Protein AF-A0A960FTK2-F1 (afdb_monomer_lite)

Secondary structure (DSSP, 8-state):
--------PPPPSEEEEEEE-EETTEEEEEEEEE-SSS-EEEEEEEEETTEEE--GGGSSEEE-TTEEEEEEHHHHS--SS-EEEEEEEEES--EEEEEEEE--SSSSPPEEEEEEPBPPP-SS--------STT---EEEEEE-SSS-EEE---EE-SS-EE--TT-PPEEE-TTEEEEEE---

Radius of gyration: 17.15 Å; chains: 1; bounding box: 39×43×49 Å

Sequence (185 aa):
TTPAAATCLAPQPGSWFTGVGAGAGHTSVLELTNPDSGTAIADVLVYGRHGLVDAPRLRGVSVPGGTSVQVDLAADLPRRDELSLDVVAARGRIGATLLDRIDPLGRGGTLQDWLPAQSEPSTSNLLMGLAPGSDARRVLAVANGGPDEVRVSVQVVTDRSVFTPKDVPDLRVPPQSTAKLNLSG

pLDDT: mean 89.57, std 12.79, range [34.34, 98.44]

Foldseek 3Di:
DPADPPPQDFFDQKFKDFFAAQEDQKWKKKKKFAQAQAKWFKAKWKFAQVATDPQVVRGRDIDHHGDIDIDTSNVRPNDPTTIMIIIGTPGHTIFMKMWMWGHPPPPDDIDIHIGGTDDDDDPDDDDDDDDDDLPDWDKDKDFAQAQAKDWAFDWDDDPVDIGGDPPWDIDIHGHRHMDMTTPSD

Structure (mmCIF, N/CA/C/O backbone):
data_AF-A0A960FTK2-F1
#
_entry.id   AF-A0A960FTK2-F1
#
loop_
_atom_site.group_PDB
_atom_site.id
_atom_site.type_symbol
_atom_site.label_atom_id
_atom_site.label_alt_id
_atom_site.label_comp_id
_atom_site.label_asym_id
_atom_site.label_entity_id
_atom_site.label_seq_id
_atom_site.pdbx_PDB_ins_code
_atom_site.Cartn_x
_atom_site.Cartn_y
_atom_site.Cartn_z
_atom_site.occupancy
_atom_site.B_iso_or_equiv
_atom_site.auth_seq_id
_atom_site.auth_comp_id
_atom_site.auth_asym_id
_atom_site.auth_atom_id
_atom_site.pdbx_PDB_model_num
ATOM 1 N N . THR A 1 1 ? -0.751 25.067 -6.052 1.00 40.12 1 THR A N 1
ATOM 2 C CA . THR A 1 1 ? -1.273 23.763 -6.500 1.00 40.12 1 THR A CA 1
ATOM 3 C C . THR A 1 1 ? -2.381 23.373 -5.554 1.00 40.12 1 THR A C 1
ATOM 5 O O . THR A 1 1 ? -2.137 23.236 -4.365 1.00 40.12 1 THR A O 1
ATOM 8 N N . THR A 1 2 ? -3.616 23.336 -6.040 1.00 34.34 2 THR A N 1
ATOM 9 C CA . THR A 1 2 ? -4.771 22.898 -5.250 1.00 34.34 2 THR A CA 1
ATOM 10 C C . THR A 1 2 ? -4.614 21.395 -5.015 1.00 34.34 2 THR A C 1
ATOM 12 O O . THR A 1 2 ? -4.432 20.688 -6.008 1.00 34.34 2 THR A O 1
ATOM 15 N N . PRO A 1 3 ? -4.601 20.892 -3.767 1.00 46.28 3 PRO A N 1
ATOM 16 C CA . PRO A 1 3 ? -4.535 19.455 -3.541 1.00 46.28 3 PRO A CA 1
ATOM 17 C C . PRO A 1 3 ? -5.749 18.816 -4.217 1.00 46.28 3 PRO A C 1
ATOM 19 O O . PRO A 1 3 ? -6.865 19.332 -4.103 1.00 46.28 3 PRO A O 1
ATOM 22 N N . ALA A 1 4 ? -5.529 17.736 -4.967 1.00 49.31 4 ALA A N 1
ATOM 23 C CA . ALA A 1 4 ? -6.626 16.910 -5.435 1.00 49.31 4 ALA A CA 1
ATOM 24 C C . ALA A 1 4 ? -7.364 16.431 -4.182 1.00 49.31 4 ALA A C 1
ATOM 26 O O . ALA A 1 4 ? -6.782 15.757 -3.335 1.00 49.31 4 ALA A O 1
ATOM 27 N N . ALA A 1 5 ? -8.615 16.859 -4.011 1.00 45.91 5 ALA A N 1
ATOM 28 C CA . ALA A 1 5 ? -9.455 16.320 -2.961 1.00 45.91 5 ALA A CA 1
ATOM 29 C C . ALA A 1 5 ? -9.573 14.822 -3.240 1.00 45.91 5 ALA A C 1
ATOM 31 O O . ALA A 1 5 ? -10.132 14.435 -4.268 1.00 45.91 5 ALA A O 1
ATOM 32 N N . ALA A 1 6 ? -8.997 13.994 -2.368 1.00 52.34 6 ALA A N 1
ATOM 33 C CA . ALA A 1 6 ? -9.238 12.566 -2.400 1.00 52.34 6 ALA A CA 1
ATOM 34 C C . ALA A 1 6 ? -10.756 12.385 -2.324 1.00 52.34 6 ALA A C 1
ATOM 36 O O . ALA A 1 6 ? -11.391 12.769 -1.339 1.00 52.34 6 ALA A O 1
ATOM 37 N N . THR A 1 7 ? -11.357 11.894 -3.407 1.00 50.47 7 THR A N 1
ATOM 38 C CA . THR A 1 7 ? -12.765 11.514 -3.424 1.00 50.47 7 THR A CA 1
ATOM 39 C C . THR A 1 7 ? -12.960 10.575 -2.245 1.00 50.47 7 THR A C 1
ATOM 41 O O . THR A 1 7 ? -12.257 9.571 -2.157 1.00 50.47 7 THR A O 1
ATOM 44 N N . CYS A 1 8 ? -13.831 10.939 -1.304 1.00 53.12 8 CYS A N 1
ATOM 45 C CA . CYS A 1 8 ? -14.054 10.153 -0.097 1.00 53.12 8 CYS A CA 1
ATOM 46 C C . CYS A 1 8 ? -14.554 8.763 -0.520 1.00 53.12 8 CYS A C 1
ATOM 48 O O . CYS A 1 8 ? -15.719 8.602 -0.890 1.00 53.12 8 CYS A O 1
ATOM 50 N N . LEU A 1 9 ? -13.650 7.782 -0.572 1.00 57.66 9 LEU A N 1
ATOM 51 C CA . LEU A 1 9 ? -13.989 6.404 -0.891 1.00 57.66 9 LEU A CA 1
ATOM 52 C C . LEU A 1 9 ? -14.767 5.851 0.299 1.00 57.66 9 LEU A C 1
ATOM 54 O O . LEU A 1 9 ? -14.327 5.951 1.445 1.00 57.66 9 LEU A O 1
ATOM 58 N N . ALA A 1 10 ? -15.948 5.292 0.033 1.00 54.59 10 ALA A N 1
ATOM 59 C CA . ALA A 1 10 ? -16.704 4.599 1.064 1.00 54.59 10 ALA A CA 1
ATOM 60 C C . ALA A 1 10 ? -15.840 3.463 1.645 1.00 54.59 10 ALA A C 1
ATOM 62 O O . ALA A 1 10 ? -15.158 2.798 0.859 1.00 54.59 10 ALA A O 1
ATOM 63 N N . PRO A 1 11 ? -15.881 3.213 2.968 1.00 56.12 11 PRO A N 1
ATOM 64 C CA . PRO A 1 11 ? -15.143 2.116 3.589 1.00 56.12 11 PRO A CA 1
ATOM 65 C C . PRO A 1 11 ? -15.359 0.802 2.828 1.00 56.12 11 PRO A C 1
ATOM 67 O O . PRO A 1 11 ? -16.501 0.370 2.660 1.00 56.12 11 PRO A O 1
ATOM 70 N N . GLN A 1 12 ? -14.270 0.209 2.338 1.00 61.38 12 GLN A N 1
ATOM 71 C CA . GLN A 1 12 ? -14.261 -1.068 1.619 1.00 61.38 12 GLN A CA 1
ATOM 72 C C . GLN A 1 12 ? -13.866 -2.211 2.573 1.00 61.38 12 GLN A C 1
ATOM 74 O O . GLN A 1 12 ? -13.240 -1.942 3.601 1.00 61.38 12 GLN A O 1
ATOM 79 N N . PRO A 1 13 ? -14.198 -3.480 2.259 1.00 58.69 13 PRO A N 1
ATOM 80 C CA . PRO A 1 13 ? -13.803 -4.636 3.073 1.00 58.69 13 PRO A CA 1
ATOM 81 C C . PRO A 1 13 ? -12.283 -4.746 3.291 1.00 58.69 13 PRO A C 1
ATOM 83 O O . PRO A 1 13 ? -11.851 -5.225 4.340 1.00 58.69 13 PRO A O 1
ATOM 86 N N . GLY A 1 14 ? -11.489 -4.256 2.332 1.00 76.00 14 GLY A N 1
ATOM 87 C CA . GLY A 1 14 ? -10.040 -4.098 2.430 1.00 76.00 14 GLY A CA 1
ATOM 88 C C . GLY A 1 14 ? -9.554 -2.893 1.621 1.00 76.00 14 GLY A C 1
ATOM 89 O O . GLY A 1 14 ? -10.194 -2.497 0.646 1.00 76.00 14 GLY A O 1
ATOM 90 N N . SER A 1 15 ? -8.446 -2.281 2.036 1.00 93.00 15 SER A N 1
ATOM 91 C CA . SER A 1 15 ? -7.801 -1.167 1.326 1.00 93.00 15 SER A CA 1
ATOM 92 C C . SER A 1 15 ? -6.362 -1.521 0.975 1.00 93.00 15 SER A C 1
ATOM 94 O O . SER A 1 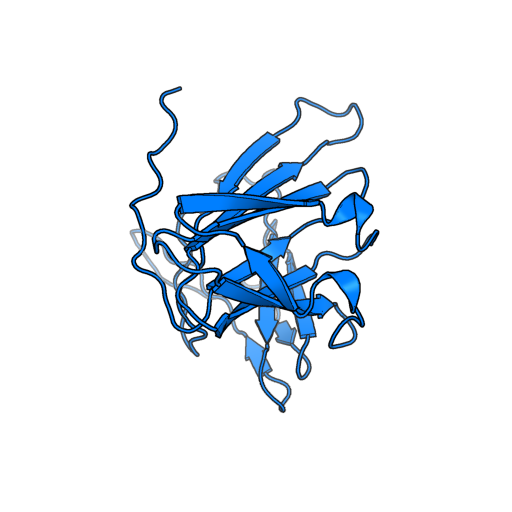15 ? -5.547 -1.768 1.864 1.00 93.00 15 SER A O 1
ATOM 96 N N . TRP A 1 16 ? -6.053 -1.513 -0.322 1.00 96.00 16 TRP A N 1
ATOM 97 C CA . TRP A 1 16 ? -4.747 -1.914 -0.838 1.00 96.00 16 TRP A CA 1
ATOM 98 C C . TRP A 1 16 ? -3.865 -0.716 -1.166 1.00 96.00 16 TRP A C 1
ATOM 100 O O . TRP A 1 16 ? -4.324 0.273 -1.741 1.00 96.00 16 TRP A O 1
ATOM 110 N N . PHE A 1 17 ? -2.581 -0.838 -0.838 1.00 97.44 17 PHE A N 1
ATOM 111 C CA . PHE A 1 17 ? -1.549 0.121 -1.222 1.00 97.44 17 PHE A CA 1
ATOM 112 C C . PHE A 1 17 ? -0.308 -0.627 -1.694 1.00 97.44 17 PHE A C 1
ATOM 114 O O . PHE A 1 17 ? 0.338 -1.319 -0.911 1.00 97.44 17 PHE A O 1
ATOM 121 N N . THR A 1 18 ? 0.057 -0.489 -2.962 1.00 96.88 18 THR A N 1
ATOM 122 C CA . THR A 1 18 ? 1.326 -1.000 -3.496 1.00 96.88 18 THR A CA 1
ATOM 123 C C . THR A 1 18 ? 2.391 0.081 -3.531 1.00 96.88 18 THR A C 1
ATOM 125 O O . THR A 1 18 ? 2.077 1.242 -3.778 1.00 96.88 18 THR A O 1
ATOM 128 N N . GLY A 1 19 ? 3.658 -0.306 -3.406 1.00 95.50 19 GLY A N 1
ATOM 129 C CA . GLY A 1 19 ? 4.755 0.627 -3.630 1.00 95.50 19 GLY A CA 1
ATOM 130 C C . GLY A 1 19 ? 5.057 1.518 -2.428 1.00 95.50 19 GLY A C 1
ATOM 131 O O . GLY A 1 19 ? 5.520 2.630 -2.628 1.00 95.50 19 GLY A O 1
ATOM 132 N N . VAL A 1 20 ? 4.771 1.072 -1.201 1.00 97.31 20 VAL A N 1
ATOM 133 C CA . VAL A 1 20 ? 4.950 1.901 0.003 1.00 97.31 20 VAL A CA 1
ATOM 134 C C . VAL A 1 20 ? 6.374 1.790 0.557 1.00 97.31 20 VAL A C 1
ATOM 136 O O . VAL A 1 20 ? 7.034 0.753 0.417 1.00 97.31 20 VAL A O 1
ATOM 139 N N . GLY A 1 21 ? 6.836 2.852 1.210 1.00 96.19 21 GLY A N 1
ATOM 140 C CA . GLY A 1 21 ? 8.168 2.985 1.781 1.00 96.19 21 GLY A CA 1
ATOM 141 C C . GLY A 1 21 ? 8.187 2.976 3.312 1.00 96.19 21 GLY A C 1
ATOM 142 O O . GLY A 1 21 ? 7.302 3.501 3.983 1.00 96.19 21 GLY A O 1
ATOM 143 N N . ALA A 1 22 ? 9.245 2.405 3.883 1.00 96.75 22 ALA A N 1
ATOM 144 C CA . ALA A 1 22 ? 9.495 2.384 5.326 1.00 96.75 22 ALA A CA 1
ATOM 145 C C . ALA A 1 22 ? 10.971 2.683 5.654 1.00 96.75 22 ALA A C 1
ATOM 147 O O . ALA A 1 22 ? 11.524 2.178 6.633 1.00 96.75 22 ALA A O 1
ATOM 148 N N . GLY A 1 23 ? 11.641 3.469 4.804 1.00 94.00 23 GLY A N 1
ATOM 149 C CA . GLY A 1 23 ? 13.077 3.731 4.887 1.00 94.00 23 GLY A CA 1
ATOM 150 C C . GLY A 1 23 ? 13.445 5.183 4.588 1.00 94.00 23 GLY A C 1
ATOM 151 O O . GLY A 1 23 ? 12.638 5.968 4.115 1.00 94.00 23 GLY A O 1
ATOM 152 N N . ALA A 1 24 ? 14.702 5.558 4.829 1.00 88.69 24 ALA A N 1
ATOM 153 C CA . ALA A 1 24 ? 15.117 6.968 4.835 1.00 88.69 24 ALA A CA 1
ATOM 154 C C . ALA A 1 24 ? 14.875 7.743 3.519 1.00 88.69 24 ALA A C 1
ATOM 156 O O . ALA A 1 24 ? 14.635 8.941 3.565 1.00 88.69 24 ALA A O 1
ATOM 157 N N . GLY A 1 25 ? 14.955 7.082 2.357 1.00 91.00 25 GLY A N 1
ATOM 158 C CA . GLY A 1 25 ? 14.715 7.723 1.052 1.00 91.00 25 GLY A CA 1
ATOM 159 C C . GLY A 1 25 ? 13.277 7.598 0.538 1.00 91.00 25 GLY A C 1
ATOM 160 O O . GLY A 1 25 ? 12.934 8.200 -0.477 1.00 91.00 25 GLY A O 1
ATOM 161 N N . HIS A 1 26 ? 12.448 6.792 1.203 1.00 94.56 26 HIS A N 1
ATOM 162 C CA . HIS A 1 26 ? 11.056 6.549 0.838 1.00 94.56 26 HIS A CA 1
ATOM 163 C C . HIS A 1 26 ? 10.283 6.150 2.091 1.00 94.56 26 HIS A C 1
ATOM 165 O O . HIS A 1 26 ? 10.454 5.043 2.606 1.00 94.56 26 HIS A O 1
ATOM 171 N N . THR A 1 27 ? 9.474 7.074 2.595 1.00 96.56 27 THR A N 1
ATOM 172 C CA . THR A 1 27 ? 8.668 6.886 3.804 1.00 96.56 27 THR A CA 1
ATOM 173 C C . THR A 1 27 ? 7.197 6.991 3.460 1.00 96.56 27 THR A C 1
ATOM 175 O O . THR A 1 27 ? 6.811 7.824 2.641 1.0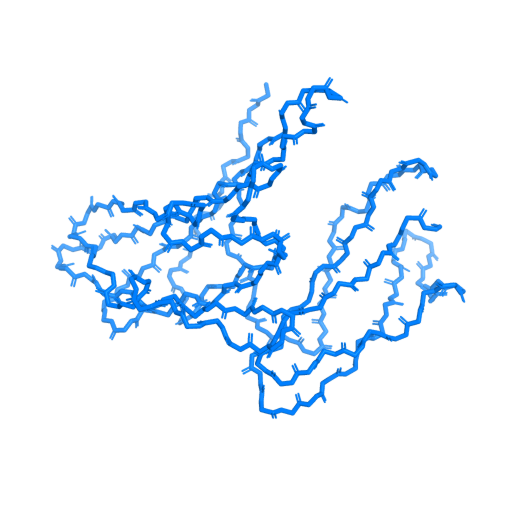0 96.56 27 THR A O 1
ATOM 178 N N . SER A 1 28 ? 6.379 6.184 4.122 1.00 98.06 28 SER A N 1
ATOM 179 C CA . SER A 1 28 ? 4.932 6.289 4.034 1.00 98.06 28 SER A CA 1
ATOM 180 C C . SER A 1 28 ? 4.315 6.308 5.427 1.00 98.06 28 SER A C 1
ATOM 182 O O . SER A 1 28 ? 4.735 5.575 6.327 1.00 98.06 28 SER A O 1
ATOM 184 N N . VAL A 1 29 ? 3.295 7.148 5.588 1.00 98.38 29 VAL A N 1
ATOM 185 C CA . VAL A 1 29 ? 2.459 7.217 6.788 1.00 98.38 29 VAL A CA 1
ATOM 186 C C . VAL A 1 29 ? 1.046 6.820 6.391 1.00 98.38 29 VAL A C 1
ATOM 188 O O . VAL A 1 29 ? 0.431 7.474 5.549 1.00 98.38 29 VAL A O 1
ATOM 191 N N . LEU A 1 30 ? 0.542 5.741 6.981 1.00 98.44 30 LEU A N 1
ATOM 192 C CA . LEU A 1 30 ? -0.828 5.280 6.781 1.00 98.44 30 LEU A CA 1
ATOM 193 C C . LEU A 1 30 ? -1.744 6.001 7.768 1.00 98.44 30 LEU A C 1
ATOM 195 O O . LEU A 1 30 ? -1.538 5.927 8.977 1.00 98.44 30 LEU A O 1
ATOM 199 N N . GLU A 1 31 ? -2.759 6.686 7.260 1.00 98.31 31 GLU A N 1
ATOM 200 C CA . GLU A 1 31 ? -3.800 7.317 8.060 1.00 98.31 31 GLU A CA 1
ATOM 201 C C . GLU A 1 31 ? -5.065 6.458 8.027 1.00 98.31 31 GLU A C 1
ATOM 203 O O . GLU A 1 31 ? -5.606 6.148 6.965 1.00 98.31 31 GLU A O 1
ATOM 208 N N . LEU A 1 32 ? -5.517 6.052 9.212 1.00 97.69 32 LEU A N 1
ATOM 209 C CA . LEU A 1 32 ? -6.711 5.244 9.420 1.00 97.69 32 LEU A CA 1
ATOM 210 C C . LEU A 1 32 ? -7.792 6.107 10.058 1.00 97.69 32 LEU A C 1
ATOM 212 O O . LEU A 1 32 ? -7.617 6.576 11.181 1.00 97.69 32 LEU A O 1
ATOM 216 N N . THR A 1 33 ? -8.914 6.284 9.372 1.00 97.50 33 THR A N 1
ATOM 217 C CA . THR A 1 33 ? -10.022 7.134 9.815 1.00 97.50 33 THR A CA 1
ATOM 218 C C . THR A 1 33 ? -11.236 6.298 10.174 1.00 97.50 33 THR A C 1
ATOM 220 O O . THR A 1 33 ? -11.720 5.505 9.366 1.00 97.50 33 THR A O 1
ATOM 223 N N . ASN A 1 34 ? -11.782 6.521 11.365 1.00 96.69 34 ASN A N 1
ATOM 224 C CA . ASN A 1 34 ? -13.031 5.917 11.801 1.00 96.69 34 ASN A CA 1
ATOM 225 C C . ASN A 1 34 ? -14.155 6.968 11.796 1.00 96.69 34 ASN A C 1
ATOM 227 O O . ASN A 1 34 ? -14.185 7.831 12.678 1.00 96.69 34 ASN A O 1
ATOM 231 N N . PRO A 1 35 ? -15.089 6.912 10.828 1.00 95.12 35 PRO A N 1
ATOM 232 C CA . PRO A 1 35 ? -16.198 7.861 10.757 1.00 95.12 35 PRO A CA 1
ATOM 233 C C . PRO A 1 35 ? -17.320 7.553 11.761 1.00 95.12 35 PRO A C 1
ATOM 235 O O . PRO A 1 35 ? -18.219 8.374 11.938 1.00 95.12 35 PRO A O 1
ATOM 238 N N . ASP A 1 36 ? -17.307 6.374 12.385 1.00 95.06 36 ASP A N 1
ATOM 239 C CA . ASP A 1 36 ? -18.339 5.936 13.320 1.00 95.06 36 ASP A CA 1
ATOM 240 C C . ASP A 1 36 ? -18.064 6.442 14.741 1.00 95.06 36 ASP A C 1
ATOM 242 O O . ASP A 1 36 ? -16.973 6.901 15.059 1.00 95.06 36 ASP A O 1
ATOM 246 N N . SER A 1 37 ? -19.062 6.371 15.627 1.00 96.81 37 SER A N 1
ATOM 247 C CA . SER A 1 37 ? -18.937 6.842 17.017 1.00 96.81 37 SER A CA 1
ATOM 248 C C . SER A 1 37 ? -18.261 5.838 17.958 1.00 96.81 37 SER A C 1
ATOM 250 O O . SER A 1 37 ? -17.709 6.228 18.986 1.00 96.81 37 SER A O 1
ATOM 252 N N . GLY A 1 38 ? -18.308 4.544 17.632 1.00 97.00 38 GLY A N 1
ATOM 253 C CA . GLY A 1 38 ? -17.648 3.486 18.396 1.00 97.00 38 GLY A CA 1
ATOM 254 C C . GLY A 1 38 ? -16.227 3.224 17.903 1.00 97.00 38 GLY A C 1
ATOM 255 O O . GLY A 1 38 ? -15.912 3.501 16.753 1.00 97.00 38 GLY A O 1
ATOM 256 N N . THR A 1 39 ? -15.373 2.647 18.750 1.00 98.06 39 THR A N 1
ATOM 257 C CA . THR A 1 39 ? -14.015 2.237 18.360 1.00 98.06 39 THR A CA 1
ATOM 258 C C . THR A 1 39 ? -14.037 1.164 17.269 1.00 98.06 39 THR A C 1
ATOM 260 O O . THR A 1 39 ? -14.711 0.138 17.411 1.00 98.06 39 THR A O 1
ATOM 263 N N . ALA A 1 40 ? -13.247 1.385 16.222 1.00 97.44 40 ALA A N 1
ATOM 264 C CA . ALA A 1 40 ? -12.964 0.427 15.164 1.00 97.44 40 ALA A CA 1
ATOM 265 C C . ALA A 1 40 ? -11.557 -0.165 15.344 1.00 97.44 40 ALA A C 1
ATOM 267 O O . ALA A 1 40 ? -10.700 0.438 15.992 1.00 97.44 40 ALA A O 1
ATOM 268 N N . ILE A 1 41 ? -11.338 -1.360 14.798 1.00 97.69 41 ILE A N 1
ATOM 269 C CA . ILE A 1 41 ? -10.067 -2.087 14.870 1.00 97.69 41 ILE A CA 1
ATOM 270 C C . ILE A 1 41 ? -9.622 -2.419 13.449 1.00 97.69 41 ILE A C 1
ATOM 272 O O . ILE A 1 41 ? -10.395 -3.014 12.694 1.00 97.69 41 ILE A O 1
ATOM 276 N N . ALA A 1 42 ? -8.386 -2.064 13.110 1.00 97.00 42 ALA A N 1
ATOM 277 C CA . ALA A 1 42 ? -7.765 -2.366 11.827 1.00 97.00 42 ALA A CA 1
ATOM 278 C C . ALA A 1 42 ? -6.597 -3.345 11.985 1.00 97.00 42 ALA A C 1
ATOM 280 O O . ALA A 1 42 ? -5.783 -3.218 12.899 1.00 97.00 42 ALA A O 1
ATOM 281 N N . ASP A 1 43 ? -6.486 -4.279 11.052 1.00 97.31 43 ASP A N 1
ATOM 282 C CA . ASP A 1 43 ? -5.293 -5.085 10.838 1.00 97.31 43 ASP A CA 1
ATOM 283 C C . ASP A 1 43 ? -4.620 -4.644 9.543 1.00 97.31 43 ASP A C 1
ATOM 285 O O . ASP A 1 43 ? -5.264 -4.582 8.499 1.00 97.31 43 ASP A O 1
ATOM 289 N N . VAL A 1 44 ? -3.317 -4.378 9.591 1.00 97.75 44 VAL A N 1
ATOM 290 C CA . VAL A 1 44 ? -2.517 -4.080 8.400 1.00 97.75 44 VAL A CA 1
ATOM 291 C C . VAL A 1 44 ? -1.616 -5.275 8.112 1.00 97.75 44 VAL A C 1
ATOM 293 O O . VAL A 1 44 ? -0.679 -5.578 8.856 1.00 97.75 44 VAL A O 1
ATOM 296 N N . LEU A 1 45 ? -1.910 -5.983 7.026 1.00 97.38 45 LEU A N 1
ATOM 297 C CA . LEU A 1 45 ? -1.014 -6.983 6.457 1.00 97.38 45 LEU A CA 1
ATOM 298 C C . LEU A 1 45 ? 0.061 -6.268 5.649 1.00 97.38 45 LEU A C 1
ATOM 300 O O . LEU A 1 45 ? -0.245 -5.382 4.854 1.00 97.38 45 LEU A O 1
ATOM 304 N N . VAL A 1 46 ? 1.314 -6.679 5.828 1.00 98.19 46 VAL A N 1
ATOM 305 C CA . VAL A 1 46 ? 2.444 -6.114 5.092 1.00 98.19 46 VAL A CA 1
ATOM 306 C C . VAL A 1 46 ? 3.076 -7.196 4.234 1.00 98.19 46 VAL A C 1
ATOM 308 O O . VAL A 1 46 ? 3.512 -8.232 4.732 1.00 98.19 46 VAL A O 1
ATOM 311 N N . TYR A 1 47 ? 3.152 -6.932 2.939 1.00 98.31 47 TYR A N 1
ATOM 312 C CA . TYR A 1 47 ? 3.748 -7.801 1.938 1.00 98.31 47 TYR A CA 1
ATOM 313 C C . TYR A 1 47 ? 5.125 -7.266 1.564 1.00 98.31 47 TYR A C 1
ATOM 315 O O . TYR A 1 47 ? 5.255 -6.144 1.075 1.00 98.31 47 TYR A O 1
ATOM 323 N N . GLY A 1 48 ? 6.155 -8.075 1.794 1.00 97.94 48 GLY A N 1
ATOM 324 C CA . GLY A 1 48 ? 7.516 -7.813 1.346 1.00 97.94 48 GLY A CA 1
ATOM 325 C C . GLY A 1 48 ? 7.883 -8.691 0.154 1.00 97.94 48 GLY A C 1
ATOM 326 O O . GLY A 1 48 ? 7.114 -9.541 -0.298 1.00 97.94 48 GLY A O 1
ATOM 327 N N . ARG A 1 49 ? 9.111 -8.527 -0.343 1.00 96.56 49 ARG A N 1
ATOM 328 C CA . ARG A 1 49 ? 9.616 -9.312 -1.485 1.00 96.56 49 ARG A CA 1
ATOM 329 C C . ARG A 1 49 ? 9.649 -10.823 -1.227 1.00 96.56 49 ARG A C 1
ATOM 331 O O . ARG A 1 49 ? 9.597 -11.618 -2.159 1.00 96.56 49 ARG A O 1
ATOM 338 N N . HIS A 1 50 ? 9.794 -11.209 0.036 1.00 95.31 50 HIS A N 1
ATOM 339 C CA . HIS A 1 50 ? 9.997 -12.595 0.460 1.00 95.31 50 HIS A CA 1
ATOM 340 C C . HIS A 1 50 ? 8.771 -13.201 1.150 1.00 95.31 50 HIS A C 1
ATOM 342 O O . HIS A 1 50 ? 8.903 -14.214 1.830 1.00 95.31 50 HIS A O 1
ATOM 348 N N . GLY A 1 51 ? 7.601 -12.585 0.980 1.00 96.75 51 GLY A N 1
ATOM 349 C CA . GLY A 1 51 ? 6.362 -13.018 1.612 1.00 96.75 51 GLY A CA 1
ATOM 350 C C . GLY A 1 51 ? 5.824 -11.987 2.602 1.00 96.75 51 GLY A C 1
ATOM 351 O O . GLY A 1 51 ? 6.248 -10.824 2.610 1.00 96.75 51 GLY A O 1
ATOM 352 N N . LEU A 1 52 ? 4.912 -12.437 3.463 1.00 96.62 52 LEU A N 1
ATOM 353 C CA . LEU A 1 52 ? 4.386 -11.623 4.551 1.00 96.62 52 LEU A CA 1
ATOM 354 C C . LEU A 1 52 ? 5.507 -11.184 5.488 1.00 96.62 52 LEU A C 1
ATOM 356 O O . LEU A 1 52 ? 6.391 -11.952 5.871 1.00 96.62 52 LEU A O 1
ATOM 360 N N . VAL A 1 53 ? 5.431 -9.925 5.881 1.00 97.38 53 VAL A N 1
ATOM 361 C CA . VAL A 1 53 ? 6.285 -9.342 6.896 1.00 97.38 53 VAL A CA 1
ATOM 362 C C . VAL A 1 53 ? 5.594 -9.475 8.243 1.00 97.38 53 VAL A C 1
ATOM 364 O O . VAL A 1 53 ? 4.445 -9.065 8.406 1.00 97.38 53 VAL A O 1
ATOM 367 N N . ASP A 1 54 ? 6.315 -10.020 9.220 1.00 95.62 54 ASP A N 1
ATOM 368 C CA . ASP A 1 54 ? 5.861 -10.010 10.604 1.00 95.62 54 ASP A CA 1
ATOM 369 C C . ASP A 1 54 ? 5.884 -8.573 11.148 1.00 95.62 54 ASP A C 1
ATOM 371 O O . ASP A 1 54 ? 6.940 -7.945 11.258 1.00 95.62 54 ASP A O 1
ATOM 375 N N . ALA A 1 55 ? 4.693 -8.040 11.416 1.00 96.00 55 ALA A N 1
ATOM 376 C CA . ALA A 1 55 ? 4.459 -6.657 11.815 1.00 96.00 55 ALA A CA 1
ATOM 377 C C . ALA A 1 55 ? 3.396 -6.600 12.930 1.00 96.00 55 ALA A C 1
ATOM 379 O O . ALA A 1 55 ? 2.300 -6.074 12.726 1.00 96.00 55 ALA A O 1
ATOM 380 N N . PRO A 1 56 ? 3.681 -7.148 14.126 1.00 95.31 56 PRO A N 1
ATOM 381 C CA . PRO A 1 56 ? 2.684 -7.305 15.185 1.00 95.31 56 PRO A CA 1
ATOM 382 C C . PRO A 1 56 ? 2.127 -5.968 15.687 1.00 95.31 56 PRO A C 1
ATOM 384 O O . PRO A 1 56 ? 0.975 -5.900 16.097 1.00 95.31 56 PRO A O 1
ATOM 387 N N . ARG A 1 57 ? 2.913 -4.884 15.603 1.00 94.88 57 ARG A N 1
ATOM 388 C CA . ARG A 1 57 ? 2.474 -3.528 15.977 1.00 94.88 57 ARG A CA 1
ATOM 389 C C . ARG A 1 57 ? 1.416 -2.945 15.038 1.00 94.88 57 ARG A C 1
ATOM 391 O O . ARG A 1 57 ? 0.770 -1.973 15.408 1.00 94.88 57 ARG A O 1
ATOM 398 N N . LEU A 1 58 ? 1.247 -3.529 13.853 1.00 97.06 58 LEU A N 1
ATOM 399 C CA . LEU A 1 58 ? 0.271 -3.095 12.856 1.00 97.06 58 LEU A CA 1
ATOM 400 C C . LEU A 1 58 ? -0.996 -3.968 12.853 1.00 97.06 58 LEU A C 1
ATOM 402 O O . LEU A 1 58 ? -1.860 -3.816 11.991 1.00 97.06 58 LEU A O 1
ATOM 406 N N . ARG A 1 59 ? -1.112 -4.890 13.814 1.00 96.38 59 ARG A N 1
ATOM 407 C CA . ARG A 1 59 ? -2.305 -5.706 14.053 1.00 96.38 59 ARG A CA 1
ATOM 408 C C . ARG A 1 59 ? -3.117 -5.122 15.199 1.00 96.38 59 ARG A C 1
ATOM 410 O O . ARG A 1 59 ? -2.555 -4.675 16.195 1.00 96.38 59 ARG A O 1
ATOM 417 N N . GLY A 1 60 ? -4.437 -5.156 15.073 1.00 96.88 60 GLY A N 1
ATOM 418 C CA . GLY A 1 60 ? -5.355 -4.696 16.107 1.00 96.88 60 GLY A CA 1
ATOM 419 C C . GLY A 1 60 ? -5.263 -3.196 16.398 1.00 96.88 60 GLY A C 1
ATOM 420 O O . GLY A 1 60 ? -5.500 -2.783 17.534 1.00 96.88 60 GLY A O 1
ATOM 421 N N . VAL A 1 61 ? -4.907 -2.377 15.405 1.00 97.94 61 VAL A N 1
ATOM 422 C CA . VAL A 1 61 ? -4.780 -0.924 15.556 1.00 97.94 61 VAL A CA 1
ATOM 423 C C . VAL A 1 61 ? -6.146 -0.341 15.904 1.00 97.94 61 VAL A C 1
ATOM 425 O O . VAL A 1 61 ? -7.095 -0.416 15.124 1.00 97.94 61 VAL A O 1
ATOM 428 N N . SER A 1 62 ? -6.247 0.221 17.106 1.00 98.19 62 SER A N 1
ATOM 429 C CA . SER A 1 62 ? -7.479 0.808 17.623 1.00 98.19 62 SER A CA 1
ATOM 430 C C . SER A 1 62 ? -7.643 2.238 17.129 1.00 98.19 62 SER A C 1
ATOM 432 O O . SER A 1 62 ? -6.767 3.075 17.346 1.00 98.19 62 SER A O 1
ATOM 434 N N . VAL A 1 63 ? -8.785 2.523 16.508 1.00 98.38 63 VAL A N 1
ATOM 435 C CA . VAL A 1 63 ? -9.135 3.856 16.013 1.00 98.38 63 VAL A CA 1
ATOM 436 C C . VAL A 1 63 ? -10.404 4.322 16.731 1.00 98.38 63 VAL A C 1
ATOM 438 O O . VAL A 1 63 ? -11.497 3.802 16.461 1.00 98.38 63 VAL A O 1
ATOM 441 N N . PRO A 1 64 ? -10.296 5.265 17.686 1.00 98.44 64 PRO A N 1
ATOM 442 C CA . PRO A 1 64 ? -11.453 5.834 18.367 1.00 98.44 64 PRO A CA 1
ATOM 443 C C . PRO A 1 64 ? -12.474 6.433 17.396 1.00 98.44 64 PRO A C 1
ATOM 445 O O . PRO A 1 64 ? -12.139 6.830 16.279 1.00 98.44 64 PRO A O 1
ATOM 448 N N . GLY A 1 65 ? -13.729 6.506 17.831 1.00 97.94 65 GLY A N 1
ATOM 449 C CA . GLY A 1 65 ? -14.803 7.028 16.993 1.00 97.94 65 GLY A CA 1
ATOM 450 C C . GLY A 1 65 ? -14.612 8.501 16.632 1.00 97.94 65 GLY A C 1
ATOM 451 O O . GLY A 1 65 ? -14.235 9.301 17.488 1.00 97.94 65 GLY A O 1
ATOM 452 N N . GLY A 1 66 ? -14.868 8.858 15.374 1.00 97.06 66 GLY A N 1
ATOM 453 C CA . GLY A 1 66 ? -14.731 10.221 14.856 1.00 97.06 66 GLY A CA 1
ATOM 454 C C . GLY A 1 66 ? -13.289 10.731 14.787 1.00 97.06 66 GLY A C 1
ATOM 455 O O . GLY A 1 66 ? -13.081 11.944 14.771 1.00 97.06 66 GLY A O 1
ATOM 456 N N . THR A 1 67 ? -12.295 9.836 14.785 1.00 98.06 67 THR A N 1
ATOM 457 C CA . THR A 1 67 ? -10.868 10.197 14.782 1.00 98.06 67 THR A CA 1
ATOM 458 C C . THR A 1 67 ? -10.094 9.554 13.635 1.00 98.06 67 THR A C 1
ATOM 460 O O . THR A 1 67 ? -10.557 8.591 13.017 1.00 98.06 67 THR A O 1
ATOM 463 N N . SER A 1 68 ? -8.891 10.083 13.396 1.00 97.88 68 SER A N 1
ATOM 464 C CA . SER A 1 68 ? -7.854 9.441 12.590 1.00 97.88 68 SER A CA 1
ATOM 465 C C . SER A 1 68 ? -6.648 9.072 13.454 1.00 97.88 68 SER A C 1
ATOM 467 O O . SER A 1 68 ? -6.262 9.831 14.346 1.00 97.88 68 SER A O 1
ATOM 469 N N . VAL A 1 69 ? -6.031 7.929 13.164 1.00 98.25 69 VAL A N 1
ATOM 470 C CA . VAL A 1 69 ? -4.756 7.486 13.742 1.00 98.25 69 VAL A CA 1
ATOM 471 C C . VAL A 1 69 ? -3.739 7.338 12.618 1.00 98.25 69 VAL A C 1
ATOM 473 O O . VAL A 1 69 ? -4.058 6.802 11.560 1.00 98.25 69 VAL A O 1
ATOM 476 N N . GLN A 1 70 ? -2.515 7.803 12.857 1.00 98.38 70 GLN A N 1
ATOM 477 C CA . GLN A 1 70 ? -1.409 7.669 11.915 1.00 98.38 70 GLN A CA 1
ATOM 478 C C . GLN A 1 70 ? -0.468 6.544 12.339 1.00 98.38 70 GLN A C 1
ATOM 480 O O . GLN A 1 70 ? -0.116 6.421 13.512 1.00 98.38 70 GLN A O 1
ATOM 485 N N . VAL A 1 71 ? -0.057 5.750 11.357 1.00 98.12 71 VAL A N 1
ATOM 486 C CA . VAL A 1 71 ? 0.921 4.672 11.473 1.00 98.12 71 VAL A CA 1
ATOM 487 C C . VAL A 1 71 ? 2.124 5.055 10.620 1.00 98.12 71 VAL A C 1
ATOM 489 O O . VAL A 1 71 ? 2.039 5.092 9.391 1.00 98.12 71 VAL A O 1
ATOM 492 N N . ASP A 1 72 ? 3.245 5.356 11.270 1.00 97.75 72 ASP A N 1
ATOM 493 C CA . ASP A 1 72 ? 4.502 5.666 10.589 1.00 97.75 72 ASP A CA 1
ATOM 494 C C . ASP A 1 72 ? 5.261 4.363 10.325 1.00 97.75 72 ASP A C 1
ATOM 496 O O . ASP A 1 72 ? 5.841 3.764 11.235 1.00 97.75 72 ASP A O 1
ATOM 500 N N . LEU A 1 73 ? 5.274 3.918 9.064 1.00 97.75 73 LEU A N 1
ATOM 501 C CA . LEU A 1 73 ? 5.909 2.653 8.701 1.00 97.75 73 LEU A CA 1
ATOM 502 C C . LEU A 1 73 ? 7.418 2.667 8.953 1.00 97.75 73 LEU A C 1
ATOM 504 O O . LEU A 1 73 ? 7.979 1.630 9.295 1.00 97.75 73 LEU A O 1
ATOM 508 N N . ALA A 1 74 ? 8.089 3.814 8.819 1.00 96.00 74 ALA A N 1
ATOM 509 C CA . ALA A 1 74 ? 9.525 3.900 9.064 1.00 96.00 74 ALA A CA 1
ATOM 510 C C . ALA A 1 74 ? 9.860 3.794 10.561 1.00 96.00 74 ALA A C 1
ATOM 512 O O . ALA A 1 74 ? 10.932 3.299 10.913 1.00 96.00 74 ALA A O 1
ATOM 513 N N . ALA A 1 75 ? 8.947 4.221 11.439 1.00 96.00 75 ALA A N 1
ATOM 514 C CA . ALA A 1 75 ? 9.091 4.079 12.886 1.00 96.00 75 ALA A CA 1
ATOM 515 C C . ALA A 1 75 ? 8.671 2.687 13.388 1.00 96.00 75 ALA A C 1
ATOM 517 O O . ALA A 1 75 ? 9.340 2.101 14.242 1.00 96.00 75 ALA A O 1
ATOM 518 N N . ASP A 1 76 ? 7.570 2.148 12.864 1.00 95.94 76 ASP A N 1
ATOM 519 C CA . ASP A 1 76 ? 6.962 0.918 13.373 1.00 95.94 76 ASP A CA 1
ATOM 520 C C . ASP A 1 76 ? 7.495 -0.353 12.697 1.00 95.94 76 ASP A C 1
ATOM 522 O O . ASP A 1 76 ? 7.496 -1.419 13.319 1.00 95.94 76 ASP A O 1
ATOM 526 N N . LEU A 1 77 ? 7.969 -0.247 11.451 1.00 95.31 77 LEU A N 1
ATOM 527 C CA . LEU A 1 77 ? 8.459 -1.360 10.637 1.00 95.31 77 LEU A CA 1
ATOM 528 C C . LEU A 1 77 ? 9.587 -0.920 9.674 1.00 95.31 77 LEU A C 1
ATOM 530 O O . LEU A 1 77 ? 9.442 -1.037 8.454 1.00 95.31 77 LEU A O 1
ATOM 534 N N . PRO A 1 78 ? 10.733 -0.433 10.185 1.00 95.12 78 PRO A N 1
ATOM 535 C CA . PRO A 1 78 ? 11.805 0.099 9.349 1.00 95.12 78 PRO A CA 1
ATOM 536 C C . PRO A 1 78 ? 12.323 -0.943 8.354 1.00 95.12 78 PRO A C 1
ATOM 538 O O . PRO A 1 78 ? 12.850 -1.994 8.737 1.00 95.12 78 PRO A O 1
ATOM 541 N N . ARG A 1 79 ? 12.214 -0.633 7.060 1.00 94.00 79 ARG A N 1
ATOM 542 C CA . ARG A 1 79 ? 12.593 -1.521 5.955 1.00 94.00 79 ARG A CA 1
ATOM 543 C C . ARG A 1 79 ? 13.182 -0.760 4.776 1.00 94.00 79 ARG A C 1
ATOM 545 O O . ARG A 1 79 ? 12.937 0.424 4.571 1.00 94.00 79 ARG A O 1
ATOM 552 N N . ARG A 1 80 ? 14.032 -1.451 4.014 1.00 88.69 80 ARG A N 1
ATOM 553 C CA . ARG A 1 80 ? 14.696 -0.892 2.819 1.00 88.69 80 ARG A CA 1
ATOM 554 C C . ARG A 1 80 ? 14.047 -1.359 1.524 1.00 88.69 80 ARG A C 1
ATOM 556 O O . ARG A 1 80 ? 14.219 -0.722 0.488 1.00 88.69 80 ARG A O 1
ATOM 563 N N . ASP A 1 81 ? 13.378 -2.502 1.576 1.00 89.69 81 ASP A N 1
ATOM 564 C CA . ASP A 1 81 ? 12.497 -2.983 0.533 1.00 89.69 81 ASP A CA 1
ATOM 565 C C . ASP A 1 81 ? 11.214 -2.149 0.497 1.00 89.69 81 ASP A C 1
ATOM 567 O O . ASP A 1 81 ? 10.798 -1.557 1.487 1.00 89.69 81 ASP A O 1
ATOM 571 N N . GLU A 1 82 ? 10.616 -2.084 -0.684 1.00 90.19 82 GLU A N 1
ATOM 572 C CA . GLU A 1 82 ? 9.286 -1.499 -0.847 1.00 90.19 82 GLU A CA 1
ATOM 573 C C . GLU A 1 82 ? 8.265 -2.578 -0.554 1.00 90.19 82 GLU A C 1
ATOM 575 O O . GLU A 1 82 ? 8.513 -3.767 -0.794 1.00 90.19 82 GLU A O 1
ATOM 580 N N . LEU A 1 83 ? 7.142 -2.137 -0.024 1.00 97.81 83 LEU A N 1
ATOM 581 C CA . LEU A 1 83 ? 6.154 -2.997 0.581 1.00 97.81 83 LEU A CA 1
ATOM 582 C C . LEU A 1 83 ? 4.820 -2.823 -0.137 1.00 97.81 83 LEU A C 1
ATOM 584 O O . LEU A 1 83 ? 4.615 -1.938 -0.976 1.00 97.81 83 LEU A O 1
ATOM 588 N N . SER A 1 84 ? 3.880 -3.689 0.191 1.00 98.19 84 SER A N 1
ATOM 589 C CA . SER A 1 84 ? 2.471 -3.447 -0.088 1.00 98.19 84 SER A CA 1
ATOM 590 C C . SER A 1 84 ? 1.652 -3.720 1.158 1.00 98.19 84 SER A C 1
ATOM 592 O O . SER A 1 84 ? 2.048 -4.539 1.986 1.00 98.19 84 SER A O 1
ATOM 594 N N . LEU A 1 85 ? 0.545 -3.009 1.304 1.00 98.12 85 LEU A N 1
ATOM 595 C CA . LEU A 1 85 ? -0.339 -3.091 2.455 1.00 98.12 85 LEU A CA 1
ATOM 596 C C . LEU A 1 85 ? -1.699 -3.616 2.013 1.00 98.12 85 LEU A C 1
ATOM 598 O O . LEU A 1 85 ? -2.201 -3.201 0.968 1.00 98.12 85 LEU A O 1
ATOM 602 N N . ASP A 1 86 ? -2.288 -4.462 2.847 1.00 97.31 86 ASP A N 1
ATOM 603 C CA . ASP A 1 86 ? -3.725 -4.733 2.856 1.00 97.31 86 ASP A CA 1
ATOM 604 C C . ASP A 1 86 ? -4.261 -4.358 4.236 1.00 97.31 86 ASP A C 1
ATOM 606 O O . ASP A 1 86 ? -3.859 -4.929 5.255 1.00 97.31 86 ASP A O 1
ATOM 610 N N . VAL A 1 87 ? -5.102 -3.330 4.270 1.00 97.19 87 VAL A N 1
ATOM 611 C CA . VAL A 1 87 ? -5.735 -2.830 5.487 1.00 97.19 87 VAL A CA 1
ATOM 612 C C . VAL A 1 87 ? -7.125 -3.432 5.584 1.00 97.19 87 VAL A C 1
ATOM 614 O O . VAL A 1 87 ? -7.999 -3.112 4.780 1.00 97.19 87 VAL A O 1
ATOM 617 N N . VAL A 1 88 ? -7.344 -4.246 6.610 1.00 94.38 88 VAL A N 1
ATOM 618 C CA . VAL A 1 88 ? -8.603 -4.947 6.861 1.00 94.38 88 VAL A CA 1
ATOM 619 C C . VAL A 1 88 ? -9.246 -4.392 8.125 1.00 94.38 88 VAL A C 1
ATOM 621 O O . VAL A 1 88 ? -8.625 -4.340 9.189 1.00 94.38 88 VAL A O 1
ATOM 624 N N . ALA A 1 89 ? -10.516 -3.998 8.041 1.00 94.69 89 ALA A N 1
ATOM 625 C CA . ALA A 1 89 ? -11.288 -3.633 9.223 1.00 94.69 89 ALA A CA 1
ATOM 626 C C . ALA A 1 89 ? -11.717 -4.907 9.971 1.00 94.69 89 ALA A C 1
ATOM 628 O O . ALA A 1 89 ? -12.710 -5.543 9.626 1.00 94.69 89 ALA A O 1
ATOM 629 N N . ALA A 1 90 ? -10.981 -5.278 11.019 1.00 93.56 90 ALA A N 1
ATOM 630 C CA . ALA A 1 90 ? -11.328 -6.408 11.882 1.00 93.56 90 ALA A CA 1
ATOM 631 C C . ALA A 1 90 ? -12.625 -6.154 12.675 1.00 93.56 90 ALA A C 1
ATOM 633 O O . ALA A 1 90 ? -13.358 -7.085 13.012 1.00 93.56 90 ALA A O 1
ATOM 634 N N . ARG A 1 91 ? -12.924 -4.882 12.979 1.00 94.56 91 ARG A N 1
ATOM 635 C CA . ARG A 1 91 ? -14.186 -4.448 13.593 1.00 94.56 91 ARG A CA 1
ATOM 636 C C . ARG A 1 91 ? -14.520 -3.012 13.201 1.00 94.56 91 ARG A C 1
ATOM 638 O O . ARG A 1 91 ? -13.662 -2.140 13.284 1.00 94.56 91 ARG A O 1
ATOM 645 N N . GLY A 1 92 ? -15.797 -2.746 12.933 1.00 93.31 92 GLY A N 1
ATOM 646 C CA . GLY A 1 92 ? -16.275 -1.407 12.578 1.00 93.31 92 GLY A CA 1
ATOM 647 C C . GLY A 1 92 ? -15.951 -1.062 11.126 1.00 93.31 92 GLY A C 1
ATOM 648 O O . GLY A 1 92 ? -15.762 -1.959 10.308 1.00 93.31 92 GLY A O 1
ATOM 649 N N . ARG A 1 93 ? -15.908 0.232 10.802 1.00 93.06 93 ARG A N 1
ATOM 650 C CA . ARG A 1 93 ? -15.522 0.728 9.477 1.00 93.06 93 ARG A CA 1
ATOM 651 C C . ARG A 1 93 ? -14.274 1.584 9.590 1.00 93.06 93 ARG A C 1
ATOM 653 O O . ARG A 1 93 ? -14.151 2.377 10.518 1.00 93.06 93 ARG A O 1
ATOM 660 N N . ILE A 1 94 ? -13.378 1.433 8.623 1.00 94.62 94 ILE A N 1
ATOM 661 C CA . ILE A 1 94 ? -12.130 2.185 8.538 1.00 94.62 94 ILE A CA 1
ATOM 662 C C . ILE A 1 94 ? -11.980 2.696 7.107 1.00 94.62 94 ILE A C 1
ATOM 664 O O . ILE A 1 94 ? -12.108 1.932 6.153 1.00 94.62 94 ILE A O 1
ATOM 668 N N . GLY A 1 95 ? -11.738 3.996 6.967 1.00 94.88 95 GLY A N 1
ATOM 669 C CA . GLY A 1 95 ? -11.143 4.575 5.768 1.00 94.88 95 GLY A CA 1
ATOM 670 C C . GLY A 1 95 ? -9.623 4.572 5.900 1.00 94.88 95 GLY A C 1
ATOM 671 O O . GLY A 1 95 ? -9.107 4.720 7.008 1.00 94.88 95 GLY A O 1
ATOM 672 N N . ALA A 1 96 ? -8.914 4.407 4.787 1.00 96.50 96 ALA A N 1
ATOM 673 C CA . ALA A 1 96 ? -7.458 4.418 4.756 1.00 96.50 96 ALA A CA 1
ATOM 674 C C . ALA A 1 96 ? -6.946 5.334 3.641 1.00 96.50 96 ALA A C 1
ATOM 676 O O . ALA A 1 96 ? -7.413 5.265 2.500 1.00 96.50 96 ALA A O 1
ATOM 677 N N . THR A 1 97 ? -5.959 6.160 3.965 1.00 97.25 97 THR A N 1
ATOM 678 C CA . THR A 1 97 ? -5.192 6.982 3.020 1.00 97.25 97 THR A CA 1
ATOM 679 C C . THR A 1 97 ? -3.712 6.894 3.368 1.00 97.25 97 THR A C 1
ATOM 681 O O . THR A 1 97 ? -3.344 6.596 4.503 1.00 97.25 97 THR A O 1
ATOM 684 N N . LEU A 1 98 ? -2.841 7.124 2.391 1.00 98.00 98 LEU A N 1
ATOM 685 C CA . LEU A 1 98 ? -1.399 7.023 2.580 1.00 98.00 98 LEU A CA 1
ATOM 686 C C . LEU A 1 98 ? -0.736 8.341 2.199 1.00 98.00 98 LEU A C 1
ATOM 688 O O . LEU A 1 98 ? -0.885 8.803 1.073 1.00 98.00 98 LEU A O 1
ATOM 692 N N . LEU A 1 99 ? 0.030 8.926 3.112 1.00 97.88 99 LEU A N 1
ATOM 693 C CA . LEU A 1 99 ? 0.966 9.987 2.768 1.00 97.88 99 LEU A CA 1
ATOM 694 C C . LEU A 1 99 ? 2.292 9.348 2.373 1.00 97.88 99 LEU A C 1
ATOM 696 O O . LEU A 1 99 ? 3.002 8.830 3.234 1.00 97.88 99 LEU A O 1
ATOM 700 N N . ASP A 1 100 ? 2.623 9.398 1.087 1.00 96.75 100 ASP A N 1
ATOM 701 C CA . ASP A 1 100 ? 3.866 8.856 0.549 1.00 96.75 100 ASP A CA 1
ATOM 702 C C . ASP A 1 100 ? 4.885 9.968 0.309 1.00 96.75 100 ASP A C 1
ATOM 704 O O . ASP A 1 100 ? 4.540 11.054 -0.166 1.00 96.75 100 ASP A O 1
ATOM 708 N N . ARG A 1 101 ? 6.147 9.723 0.667 1.00 95.31 101 ARG A N 1
ATOM 709 C CA . ARG A 1 101 ? 7.231 10.701 0.545 1.00 95.31 101 ARG A CA 1
ATOM 710 C C . ARG A 1 101 ? 8.490 10.063 -0.002 1.00 95.31 101 ARG A C 1
ATOM 712 O O . ARG A 1 101 ? 9.041 9.144 0.602 1.00 95.31 101 ARG A O 1
ATOM 719 N N . ILE A 1 102 ? 9.013 10.638 -1.078 1.00 91.56 102 ILE A N 1
ATOM 720 C CA . ILE A 1 102 ? 10.295 10.256 -1.666 1.00 91.56 102 ILE A CA 1
ATOM 721 C C . ILE A 1 102 ? 11.283 11.397 -1.442 1.00 91.56 102 ILE A C 1
ATOM 723 O O . ILE A 1 102 ? 11.120 12.495 -1.979 1.00 91.56 102 ILE A O 1
ATOM 727 N N . ASP A 1 103 ? 12.323 11.118 -0.659 1.00 89.06 103 ASP A N 1
ATOM 728 C CA . ASP A 1 103 ? 13.452 12.017 -0.459 1.00 89.06 103 ASP A CA 1
ATOM 729 C C . ASP A 1 103 ? 14.646 11.496 -1.276 1.00 89.06 103 ASP A C 1
ATOM 731 O O . ASP A 1 103 ? 15.201 10.436 -0.964 1.00 89.06 103 ASP A O 1
ATOM 735 N N . PRO A 1 104 ? 15.081 12.211 -2.329 1.00 77.12 104 PRO A N 1
ATOM 736 C CA . PRO A 1 104 ? 16.226 11.805 -3.139 1.00 77.12 104 PRO A CA 1
ATOM 737 C C . PRO A 1 104 ? 17.581 11.947 -2.412 1.00 77.12 104 PRO A C 1
ATOM 739 O O . PRO A 1 104 ? 18.631 11.800 -3.048 1.00 77.12 104 PRO A O 1
ATOM 742 N N . LEU A 1 105 ? 17.576 12.215 -1.100 1.00 80.19 105 LEU A N 1
ATOM 743 C CA . LEU A 1 105 ? 18.732 12.324 -0.211 1.00 80.19 105 LEU A CA 1
ATOM 744 C C . LEU A 1 105 ? 19.730 13.368 -0.720 1.00 80.19 105 LEU A C 1
ATOM 746 O O . LEU A 1 105 ? 20.904 13.082 -0.957 1.00 80.19 105 LEU A O 1
ATOM 750 N N . GLY A 1 106 ? 19.228 14.584 -0.949 1.00 68.44 106 GLY A N 1
ATOM 751 C CA . GLY A 1 106 ? 20.023 15.725 -1.415 1.00 68.44 106 GLY A CA 1
ATOM 752 C C . GLY A 1 106 ? 20.177 15.840 -2.936 1.00 68.44 106 GLY A C 1
ATOM 753 O O . GLY A 1 106 ? 20.849 16.754 -3.405 1.00 68.44 106 GLY A O 1
ATOM 754 N N . ARG A 1 107 ? 19.543 14.958 -3.726 1.00 68.38 107 ARG A N 1
ATOM 755 C CA . ARG A 1 107 ? 19.543 15.010 -5.205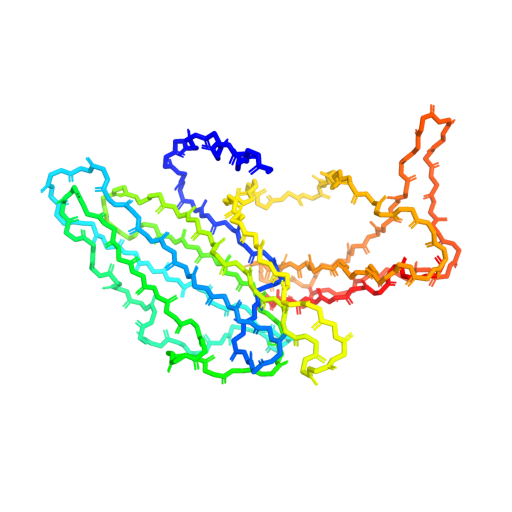 1.00 68.38 107 ARG A CA 1
ATOM 756 C C . ARG A 1 107 ? 18.290 15.656 -5.817 1.00 68.38 107 ARG A C 1
ATOM 758 O O . ARG A 1 107 ? 17.921 15.334 -6.942 1.00 68.38 107 ARG A O 1
ATOM 765 N N . GLY A 1 108 ? 17.628 16.554 -5.091 1.00 74.81 108 GLY A N 1
ATOM 766 C CA . GLY A 1 108 ? 16.424 17.247 -5.555 1.00 74.81 108 GLY A CA 1
ATOM 767 C C . GLY A 1 108 ? 15.477 17.608 -4.415 1.00 74.81 108 GLY A C 1
ATOM 768 O O . GLY A 1 108 ? 15.828 17.461 -3.246 1.00 74.81 108 GLY A O 1
ATOM 769 N N . GLY A 1 109 ? 14.281 18.084 -4.764 1.00 78.12 109 GLY A N 1
ATOM 770 C CA . GLY A 1 109 ? 13.215 18.332 -3.794 1.00 78.12 109 GLY A CA 1
ATOM 771 C C . GLY A 1 109 ? 12.542 17.037 -3.341 1.00 78.12 109 GLY A C 1
ATOM 772 O O . GLY A 1 109 ? 12.433 16.085 -4.115 1.00 78.12 109 GLY A O 1
ATOM 773 N N . THR A 1 110 ? 12.071 17.015 -2.096 1.00 85.38 110 THR A N 1
ATOM 774 C CA . THR A 1 110 ? 11.212 15.944 -1.584 1.00 85.38 110 THR A CA 1
ATOM 775 C C . THR A 1 110 ? 9.883 15.957 -2.333 1.00 85.38 110 THR A C 1
ATOM 777 O O . THR A 1 110 ? 9.217 16.992 -2.414 1.00 85.38 110 THR A O 1
ATOM 780 N N . LEU A 1 111 ? 9.490 14.804 -2.867 1.00 88.75 111 LEU A N 1
ATOM 781 C CA . LEU A 1 111 ? 8.162 14.596 -3.432 1.00 88.75 111 LEU A CA 1
ATOM 782 C C . LEU A 1 111 ? 7.258 14.045 -2.337 1.00 88.75 111 LEU A C 1
ATOM 784 O O . LEU A 1 111 ? 7.675 13.162 -1.589 1.00 88.75 111 LEU A O 1
ATOM 788 N N . GLN A 1 112 ? 6.039 14.566 -2.241 1.00 94.00 112 GLN A N 1
ATOM 789 C CA . GLN A 1 112 ? 5.024 14.043 -1.336 1.00 94.00 112 GLN A CA 1
ATOM 790 C C . GLN A 1 112 ? 3.669 14.020 -2.029 1.00 94.00 112 GLN A C 1
ATOM 792 O O . GLN A 1 112 ? 3.336 14.972 -2.738 1.00 94.00 112 GLN A O 1
ATOM 797 N N . ASP A 1 113 ? 2.904 12.961 -1.797 1.00 93.31 113 ASP A N 1
ATOM 798 C CA . ASP A 1 113 ? 1.546 12.836 -2.312 1.00 93.31 113 ASP A CA 1
ATOM 799 C C . ASP A 1 113 ? 0.647 12.076 -1.335 1.00 93.31 113 ASP A C 1
ATOM 801 O O . ASP A 1 113 ? 1.110 11.232 -0.565 1.00 93.31 113 ASP A O 1
ATOM 805 N N . TRP A 1 114 ? -0.645 12.391 -1.371 1.00 95.69 114 TRP A N 1
ATOM 806 C CA . TRP A 1 114 ? -1.671 11.648 -0.651 1.00 95.69 114 TRP A CA 1
ATOM 807 C C . TRP A 1 114 ? -2.325 10.658 -1.605 1.00 95.69 114 TRP A C 1
ATOM 809 O O . TRP A 1 114 ? -3.044 11.040 -2.528 1.00 95.69 114 TRP A O 1
ATOM 819 N N . LEU A 1 115 ? -2.096 9.376 -1.355 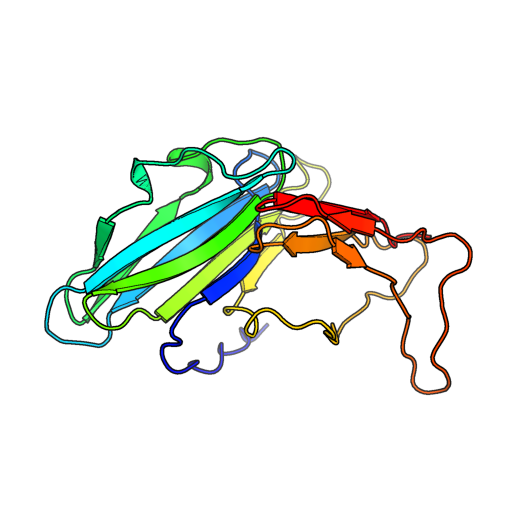1.00 94.44 115 LEU A N 1
ATOM 820 C CA . LEU A 1 115 ? -2.613 8.289 -2.165 1.00 94.44 115 LEU A CA 1
ATOM 821 C C . LEU A 1 115 ? -3.893 7.729 -1.526 1.00 94.44 115 LEU A C 1
ATOM 823 O O . LEU A 1 115 ? -3.883 7.357 -0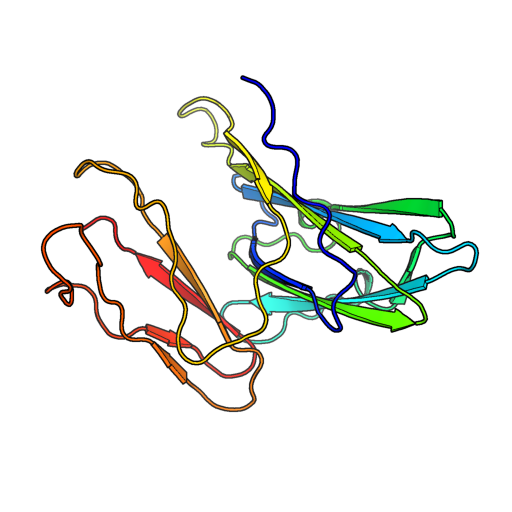.345 1.00 94.44 115 LEU A O 1
ATOM 827 N N . PRO A 1 116 ? -5.007 7.650 -2.274 1.00 93.69 116 PRO A N 1
ATOM 828 C CA . PRO A 1 116 ? -6.166 6.886 -1.840 1.00 93.69 116 PRO A CA 1
ATOM 829 C C . PRO A 1 116 ? -5.876 5.382 -1.922 1.00 93.69 116 PRO A C 1
ATOM 831 O O . PRO A 1 116 ? -4.955 4.948 -2.618 1.00 93.69 116 PRO A O 1
ATOM 834 N N . ALA A 1 117 ? -6.700 4.581 -1.246 1.00 93.19 117 ALA A N 1
ATOM 835 C CA . ALA A 1 117 ? -6.686 3.134 -1.418 1.00 93.19 117 ALA A CA 1
ATOM 836 C C . ALA A 1 117 ? -6.927 2.742 -2.886 1.00 93.19 117 ALA A C 1
ATOM 838 O O . ALA A 1 117 ? -7.736 3.355 -3.591 1.00 93.19 117 ALA A O 1
ATOM 839 N N . GLN A 1 118 ? -6.231 1.702 -3.336 1.00 91.69 118 GLN A N 1
ATOM 840 C CA . GLN A 1 118 ? -6.433 1.106 -4.652 1.00 91.69 118 GLN A CA 1
ATOM 841 C C . GLN A 1 118 ? -7.700 0.242 -4.672 1.00 91.69 118 GLN A C 1
ATOM 843 O O . GLN A 1 118 ? -8.224 -0.158 -3.630 1.00 91.69 118 GLN A O 1
ATOM 848 N N . SER A 1 119 ? -8.190 -0.050 -5.879 1.00 86.50 119 SER A N 1
ATOM 849 C CA . SER A 1 119 ? -9.270 -1.015 -6.088 1.00 86.50 119 SER A CA 1
ATOM 850 C C . SER A 1 119 ? -8.895 -2.404 -5.571 1.00 86.50 119 SER A C 1
ATOM 852 O O . SER A 1 119 ? -7.714 -2.735 -5.453 1.00 86.50 119 SER A O 1
ATOM 854 N N . GLU A 1 120 ? -9.908 -3.233 -5.319 1.00 88.25 120 GLU A N 1
ATOM 855 C CA . GLU A 1 120 ? -9.703 -4.626 -4.922 1.00 88.25 120 GLU A CA 1
ATOM 856 C C . GLU A 1 120 ? -8.812 -5.389 -5.922 1.00 88.25 120 GLU A C 1
ATOM 858 O O . GLU A 1 120 ? -8.818 -5.075 -7.122 1.00 88.25 120 GLU A O 1
ATOM 863 N N . PRO A 1 121 ? -8.054 -6.400 -5.453 1.00 91.50 121 PRO A N 1
ATOM 864 C CA . PRO A 1 121 ? -7.198 -7.203 -6.310 1.00 91.50 121 PRO A CA 1
ATOM 865 C C . PRO A 1 121 ? -7.964 -7.776 -7.504 1.00 91.50 121 PRO A C 1
ATOM 867 O O . PRO A 1 121 ? -8.990 -8.436 -7.359 1.00 91.50 121 PRO A O 1
ATOM 870 N N . SER A 1 122 ? -7.425 -7.548 -8.698 1.00 93.38 122 SER A N 1
ATOM 871 C CA . SER A 1 122 ? -8.008 -7.992 -9.961 1.00 93.38 122 SER A CA 1
ATOM 872 C C . SER A 1 122 ? -6.945 -8.644 -10.837 1.00 93.38 122 SER A C 1
ATOM 874 O O . SER A 1 122 ? -5.766 -8.288 -10.782 1.00 93.38 122 SER A O 1
ATOM 876 N N . THR A 1 123 ? -7.366 -9.568 -11.700 1.00 93.12 123 THR A N 1
ATOM 877 C CA . THR A 1 123 ? -6.505 -10.166 -12.733 1.00 93.12 123 THR A CA 1
ATOM 878 C C . THR A 1 123 ? -6.229 -9.210 -13.896 1.00 93.12 123 THR A C 1
ATOM 880 O O . THR A 1 123 ? -5.377 -9.492 -14.734 1.00 93.12 123 THR A O 1
ATOM 883 N N . SER A 1 124 ? -6.942 -8.082 -13.969 1.00 93.75 124 SER A N 1
ATOM 884 C CA . SER A 1 124 ? -6.720 -7.017 -14.946 1.00 93.75 124 SER A CA 1
ATOM 885 C C . SER A 1 124 ? -6.836 -5.657 -14.265 1.00 93.75 124 SER A C 1
ATOM 887 O O . SER A 1 124 ? -7.858 -5.351 -13.650 1.00 93.75 124 SER A O 1
ATOM 889 N N . ASN A 1 125 ? -5.781 -4.850 -14.372 1.00 93.06 125 ASN A N 1
ATOM 890 C CA . ASN A 1 125 ? -5.699 -3.523 -13.771 1.00 93.06 125 ASN A CA 1
ATOM 891 C C . ASN A 1 125 ? -5.228 -2.523 -14.826 1.00 93.06 125 ASN A C 1
ATOM 893 O O . ASN A 1 125 ? -4.293 -2.804 -15.577 1.00 93.06 125 ASN A O 1
ATOM 897 N N . LEU A 1 126 ? -5.854 -1.349 -14.854 1.00 91.75 126 LEU A N 1
ATOM 898 C CA . LEU A 1 126 ? -5.441 -0.233 -15.697 1.00 91.75 126 LEU A CA 1
ATOM 899 C C . LEU A 1 126 ? -4.853 0.861 -14.809 1.00 91.75 126 LEU A C 1
ATOM 901 O O . LEU A 1 126 ? -5.563 1.450 -13.997 1.00 91.75 126 LEU A O 1
ATOM 905 N N . LEU A 1 127 ? -3.565 1.147 -14.988 1.00 89.12 127 LEU A N 1
ATOM 906 C CA . LEU A 1 127 ? -2.890 2.236 -14.294 1.00 89.12 127 LEU A CA 1
ATOM 907 C C . LEU A 1 127 ? -2.754 3.431 -15.239 1.00 89.12 127 LEU A C 1
ATOM 909 O O . LEU A 1 127 ? -2.144 3.330 -16.304 1.00 89.12 127 LEU A O 1
ATOM 913 N N . MET A 1 128 ? -3.343 4.561 -14.857 1.00 85.56 128 MET A N 1
ATOM 914 C CA . MET A 1 128 ? -3.237 5.805 -15.619 1.00 85.56 128 MET A CA 1
ATOM 915 C C . MET A 1 128 ? -2.007 6.607 -15.188 1.00 85.56 128 MET A C 1
ATOM 917 O O . MET A 1 128 ? -1.560 6.504 -14.050 1.00 85.56 128 MET A O 1
ATOM 921 N N . GLY A 1 129 ? -1.500 7.458 -16.082 1.00 78.31 129 GLY A N 1
ATOM 922 C CA . GLY A 1 129 ? -0.454 8.425 -15.734 1.00 78.31 129 GLY A CA 1
ATOM 923 C C . GLY A 1 129 ? 0.972 7.900 -15.889 1.00 78.31 129 GLY A C 1
ATOM 924 O O . GLY A 1 129 ? 1.796 8.046 -14.990 1.00 78.31 129 GLY A O 1
ATOM 925 N N . LEU A 1 130 ? 1.297 7.327 -17.050 1.00 81.25 130 LEU A N 1
ATOM 926 C CA . LEU A 1 130 ? 2.685 7.022 -17.384 1.00 81.25 130 LEU A CA 1
ATOM 927 C C . LEU A 1 130 ? 3.430 8.331 -17.693 1.00 81.25 130 LEU A C 1
ATOM 929 O O . LEU A 1 130 ? 3.140 8.984 -18.696 1.00 81.25 130 LEU A O 1
ATOM 933 N N . ALA A 1 131 ? 4.378 8.725 -16.836 1.00 78.44 131 ALA A N 1
ATOM 934 C CA . ALA A 1 131 ? 5.191 9.921 -17.065 1.00 78.44 131 ALA A CA 1
ATOM 935 C C . ALA A 1 131 ? 5.862 9.849 -18.453 1.00 78.44 131 ALA A C 1
ATOM 937 O O . ALA A 1 131 ? 6.376 8.782 -18.788 1.00 78.44 131 ALA A O 1
ATOM 938 N N . PRO A 1 132 ? 5.873 10.915 -19.272 1.00 73.88 132 PRO A N 1
ATOM 939 C CA . PRO A 1 132 ? 6.564 10.922 -20.564 1.00 73.88 132 PRO A CA 1
ATOM 940 C C . PRO A 1 132 ? 8.087 11.090 -20.393 1.00 73.88 132 PRO A C 1
ATOM 942 O O . PRO A 1 132 ? 8.551 11.450 -19.318 1.00 73.88 132 PRO A O 1
ATOM 945 N N . GLY A 1 133 ? 8.862 10.854 -21.459 1.00 73.38 133 GLY A N 1
ATOM 946 C CA . GLY A 1 133 ? 10.315 11.115 -21.497 1.00 73.38 133 GLY A CA 1
ATOM 947 C C . GLY A 1 133 ? 11.194 9.900 -21.175 1.00 73.38 133 GLY A C 1
ATOM 948 O O . GLY A 1 133 ? 10.845 9.058 -20.356 1.00 73.38 133 GLY A O 1
ATOM 949 N N . SER A 1 134 ? 12.337 9.762 -21.843 1.00 73.00 134 SER A N 1
ATOM 950 C CA . SER A 1 134 ? 13.237 8.602 -21.686 1.00 73.00 134 SER A CA 1
ATOM 951 C C . SER A 1 134 ? 14.026 8.594 -20.371 1.00 73.00 134 SER A C 1
ATOM 953 O O . SER A 1 134 ? 14.648 7.599 -20.025 1.00 73.00 134 SER A O 1
ATOM 955 N N . ASP A 1 135 ? 14.035 9.708 -19.651 1.00 74.75 135 ASP A N 1
ATOM 956 C CA . ASP A 1 135 ? 14.727 9.919 -18.379 1.00 74.75 135 ASP A CA 1
ATOM 957 C C . ASP A 1 135 ? 13.821 9.709 -17.154 1.00 74.75 135 ASP A C 1
ATOM 959 O O . ASP A 1 135 ? 14.302 9.660 -16.019 1.00 74.75 135 ASP A O 1
ATOM 963 N N . ALA A 1 136 ? 12.511 9.551 -17.364 1.00 78.19 136 ALA A N 1
ATOM 964 C CA . ALA A 1 136 ? 11.568 9.327 -16.282 1.00 78.19 136 ALA A CA 1
ATOM 965 C C . ALA A 1 136 ? 11.755 7.935 -15.662 1.00 78.19 136 ALA A C 1
ATOM 967 O O . ALA A 1 136 ? 11.648 6.902 -16.328 1.00 78.19 136 ALA A O 1
ATOM 968 N N . ARG A 1 137 ? 11.963 7.903 -14.343 1.00 81.75 137 ARG A N 1
ATOM 969 C CA . ARG A 1 137 ? 11.964 6.659 -13.572 1.00 81.75 137 ARG A CA 1
ATOM 970 C C . ARG A 1 137 ? 10.536 6.142 -13.436 1.00 81.75 137 ARG A C 1
ATOM 972 O O . ARG A 1 137 ? 9.687 6.814 -12.857 1.00 81.75 137 ARG A O 1
ATOM 979 N N . ARG A 1 138 ? 10.297 4.919 -13.902 1.00 87.19 138 ARG A N 1
ATOM 980 C CA . ARG A 1 138 ? 9.005 4.233 -13.800 1.00 87.19 138 ARG A CA 1
ATOM 981 C C . ARG A 1 138 ? 9.199 2.879 -13.146 1.00 87.19 138 ARG A C 1
ATOM 983 O O . ARG A 1 138 ? 9.959 2.046 -13.636 1.00 87.19 138 ARG A O 1
ATOM 990 N N . VAL A 1 139 ? 8.518 2.664 -12.030 1.00 89.81 139 VAL A N 1
ATOM 991 C CA . VAL A 1 139 ? 8.525 1.389 -11.315 1.00 89.81 139 VAL A CA 1
ATOM 992 C C . VAL A 1 139 ? 7.079 0.996 -11.080 1.00 89.81 139 VAL A C 1
ATOM 994 O O . VAL A 1 139 ? 6.322 1.761 -10.495 1.00 89.81 139 VAL A O 1
ATOM 997 N N . LEU A 1 140 ? 6.706 -0.184 -11.562 1.00 93.00 140 LEU A N 1
ATOM 998 C CA . LEU A 1 140 ? 5.433 -0.810 -11.244 1.00 93.00 140 LEU A CA 1
ATOM 999 C C . LEU A 1 140 ? 5.641 -1.724 -10.039 1.00 93.00 140 LEU A C 1
ATOM 1001 O O . LEU A 1 140 ? 6.453 -2.645 -10.117 1.00 93.00 140 LEU A O 1
ATOM 1005 N N . ALA A 1 141 ? 4.904 -1.479 -8.961 1.00 95.25 141 ALA A N 1
ATOM 1006 C CA . ALA A 1 141 ? 4.813 -2.366 -7.808 1.00 95.25 141 ALA A CA 1
ATOM 1007 C C . ALA A 1 141 ? 3.540 -3.210 -7.918 1.00 95.25 141 ALA A C 1
ATOM 1009 O O . ALA A 1 141 ? 2.477 -2.681 -8.241 1.00 95.25 141 ALA A O 1
ATOM 1010 N N . VAL A 1 142 ? 3.640 -4.512 -7.659 1.00 96.81 142 VAL A N 1
ATOM 1011 C CA . VAL A 1 142 ? 2.503 -5.437 -7.707 1.00 96.81 142 VAL A CA 1
ATOM 1012 C C . VAL A 1 142 ? 2.504 -6.313 -6.467 1.00 96.81 142 VAL A C 1
ATOM 1014 O O . VAL A 1 142 ? 3.491 -6.991 -6.186 1.00 96.81 142 VAL A O 1
ATOM 1017 N N . ALA A 1 143 ? 1.376 -6.329 -5.763 1.00 97.50 143 ALA A N 1
ATOM 1018 C CA . ALA A 1 143 ? 1.132 -7.244 -4.659 1.00 97.50 143 ALA A CA 1
ATOM 1019 C C . ALA A 1 143 ? 0.388 -8.495 -5.134 1.00 97.50 143 ALA A C 1
ATOM 1021 O O . ALA A 1 143 ? -0.476 -8.434 -6.008 1.00 97.50 143 ALA A O 1
ATOM 1022 N N . ASN A 1 144 ? 0.692 -9.621 -4.501 1.00 97.06 144 ASN A N 1
ATOM 1023 C CA . ASN A 1 144 ? -0.076 -10.850 -4.587 1.00 97.06 144 ASN A CA 1
ATOM 1024 C C . ASN A 1 144 ? -0.469 -11.267 -3.171 1.00 97.06 144 ASN A C 1
ATOM 1026 O O . ASN A 1 144 ? 0.368 -11.760 -2.421 1.00 97.06 144 ASN A O 1
ATOM 1030 N N . GLY A 1 145 ? -1.737 -11.068 -2.808 1.00 94.94 145 GLY A N 1
ATOM 1031 C CA . GLY A 1 145 ? -2.280 -11.519 -1.524 1.00 94.94 145 GLY A CA 1
ATOM 1032 C C . GLY A 1 145 ? -2.646 -13.007 -1.485 1.00 94.94 145 GLY A C 1
ATOM 1033 O O . GLY A 1 145 ? -2.967 -13.522 -0.415 1.00 94.94 145 GLY A O 1
ATOM 1034 N N . GLY A 1 146 ? -2.620 -13.688 -2.635 1.00 95.38 146 GLY A N 1
ATOM 1035 C CA . GLY A 1 146 ? -3.072 -15.065 -2.799 1.00 95.38 146 GLY A CA 1
ATOM 1036 C C . GLY A 1 146 ? -2.037 -16.127 -2.401 1.00 95.38 146 GLY A C 1
ATOM 1037 O O . GLY A 1 146 ? -0.876 -15.809 -2.125 1.00 95.38 146 GLY A O 1
ATOM 1038 N N . PRO A 1 147 ? -2.461 -17.405 -2.373 1.00 96.19 147 PRO A N 1
ATOM 1039 C CA . PRO A 1 147 ? -1.633 -18.532 -1.942 1.00 96.19 147 PRO A CA 1
ATOM 1040 C C . PRO A 1 147 ? -0.707 -19.089 -3.035 1.00 96.19 147 PRO A C 1
ATOM 1042 O O . PRO A 1 147 ? 0.194 -19.861 -2.717 1.00 96.19 147 PRO A O 1
ATOM 1045 N N . ASP A 1 148 ? -0.899 -18.692 -4.294 1.00 97.44 148 ASP A N 1
ATOM 1046 C CA . ASP A 1 148 ? -0.171 -19.218 -5.453 1.00 97.44 148 ASP A CA 1
ATOM 1047 C C . ASP A 1 148 ? 0.696 -18.138 -6.110 1.00 97.44 148 ASP A C 1
ATOM 1049 O O . ASP A 1 148 ? 0.377 -16.952 -6.044 1.00 97.44 148 ASP A O 1
ATOM 1053 N N . GLU A 1 149 ? 1.798 -18.533 -6.759 1.00 97.75 149 GLU A N 1
ATOM 1054 C CA . GLU A 1 149 ? 2.584 -17.606 -7.582 1.00 97.75 149 GLU A CA 1
ATOM 1055 C C . GLU A 1 149 ? 1.747 -17.135 -8.775 1.00 97.75 149 GLU A C 1
ATOM 1057 O O . GLU A 1 149 ? 1.152 -17.942 -9.492 1.00 97.75 149 GLU A O 1
ATOM 1062 N N . VAL A 1 150 ? 1.760 -15.826 -9.028 1.00 97.12 150 VAL A N 1
ATOM 1063 C CA . VAL A 1 150 ? 1.108 -15.232 -10.196 1.00 97.12 150 VAL A CA 1
ATOM 1064 C C . VAL A 1 150 ? 2.130 -14.655 -11.164 1.00 97.12 150 VAL A C 1
ATOM 1066 O O . VAL A 1 150 ? 3.234 -14.246 -10.792 1.00 97.12 150 VAL A O 1
ATOM 1069 N N . ARG A 1 151 ? 1.740 -14.605 -12.437 1.00 96.94 151 ARG A N 1
ATOM 1070 C CA . ARG A 1 151 ? 2.519 -14.017 -13.523 1.00 96.94 151 ARG A CA 1
ATOM 1071 C C . ARG A 1 151 ? 1.771 -12.820 -14.086 1.00 96.94 151 ARG A C 1
ATOM 1073 O O . ARG A 1 151 ? 0.605 -12.938 -14.445 1.00 96.94 151 ARG A O 1
ATOM 1080 N N . VAL A 1 152 ? 2.459 -11.691 -14.181 1.00 96.12 152 VAL A N 1
ATOM 1081 C CA . VAL A 1 152 ? 1.895 -10.419 -14.624 1.00 96.12 152 VAL A CA 1
ATOM 1082 C C . VAL A 1 152 ? 2.582 -9.997 -15.912 1.00 96.12 152 VAL A C 1
ATOM 1084 O O . VAL A 1 152 ? 3.783 -9.730 -15.924 1.00 96.12 152 VAL A O 1
ATOM 1087 N N . SER A 1 153 ? 1.808 -9.922 -16.989 1.00 94.44 153 SER A N 1
ATOM 1088 C CA . SER A 1 153 ? 2.226 -9.318 -18.253 1.00 94.44 153 SER A CA 1
ATOM 1089 C C . SER A 1 153 ? 1.830 -7.843 -18.280 1.00 94.44 153 SER A C 1
ATOM 1091 O O . SER A 1 153 ? 0.711 -7.503 -17.892 1.00 94.44 153 SER A O 1
ATOM 1093 N N . VAL A 1 154 ? 2.703 -6.972 -18.787 1.00 93.19 154 VAL A N 1
ATOM 1094 C CA . VAL A 1 154 ? 2.433 -5.530 -18.892 1.00 93.19 154 VAL A CA 1
ATOM 1095 C C . VAL A 1 154 ? 2.182 -5.134 -20.344 1.00 93.19 154 VAL A C 1
ATOM 1097 O O . VAL A 1 154 ? 2.906 -5.534 -21.256 1.00 93.19 154 VAL A O 1
ATOM 1100 N N . GLN A 1 155 ? 1.158 -4.309 -20.547 1.00 92.31 155 GLN A N 1
ATOM 1101 C CA . GLN A 1 155 ? 0.862 -3.658 -21.819 1.00 92.31 155 GLN A CA 1
ATOM 1102 C C . GLN A 1 155 ? 0.814 -2.146 -21.615 1.00 92.31 155 GLN A C 1
ATOM 1104 O O . GLN A 1 155 ? 0.348 -1.662 -20.584 1.00 92.31 155 GLN A O 1
ATOM 1109 N N . VAL A 1 156 ? 1.292 -1.402 -22.608 1.00 89.62 156 VAL A N 1
ATOM 1110 C CA . VAL A 1 156 ? 1.196 0.057 -22.657 1.00 89.62 156 VAL A CA 1
ATOM 1111 C C . VAL A 1 156 ? 0.017 0.425 -23.541 1.00 89.62 156 VAL A C 1
ATOM 1113 O O . VAL A 1 156 ? -0.083 -0.035 -24.678 1.00 89.62 156 VAL A O 1
ATOM 1116 N N . VAL A 1 157 ? -0.868 1.258 -23.000 1.00 90.75 157 VAL A N 1
ATOM 1117 C CA . VAL A 1 157 ? -2.059 1.775 -23.677 1.00 90.75 157 VAL A CA 1
ATOM 1118 C C . VAL A 1 157 ? -1.817 3.239 -24.035 1.00 90.75 157 VAL A C 1
ATOM 1120 O O . VAL A 1 157 ? -1.451 4.041 -23.177 1.00 90.75 157 VAL A O 1
ATOM 1123 N N . THR A 1 158 ? -2.020 3.586 -25.303 1.00 87.12 158 THR A N 1
ATOM 1124 C CA . THR A 1 158 ? -1.933 4.955 -25.836 1.00 87.12 158 THR A CA 1
ATOM 1125 C C . THR A 1 158 ? -3.245 5.337 -26.520 1.00 87.12 158 THR A C 1
ATOM 1127 O O . THR A 1 158 ? -4.132 4.503 -26.691 1.00 87.12 158 THR A O 1
ATOM 1130 N N . ASP A 1 159 ? -3.362 6.591 -26.955 1.00 87.06 159 ASP A N 1
ATOM 1131 C CA . ASP A 1 159 ? -4.481 7.066 -27.780 1.00 87.06 159 ASP A CA 1
ATOM 1132 C C . ASP A 1 159 ? -4.601 6.319 -29.123 1.00 87.06 159 ASP A C 1
ATOM 1134 O O . ASP A 1 159 ? -5.675 6.289 -29.721 1.00 87.06 159 ASP A O 1
ATOM 1138 N N . ARG A 1 160 ? -3.505 5.714 -29.601 1.00 89.19 160 ARG A N 1
ATOM 1139 C CA . ARG A 1 160 ? -3.415 5.087 -30.929 1.00 89.19 160 ARG A CA 1
ATOM 1140 C C . ARG A 1 160 ? -3.317 3.569 -30.904 1.00 89.19 160 ARG A C 1
ATOM 1142 O O . ARG A 1 160 ? -3.680 2.930 -31.888 1.00 89.19 160 ARG A O 1
ATOM 1149 N N . SER A 1 161 ? -2.760 2.983 -29.849 1.00 89.38 161 SER A N 1
ATOM 1150 C CA . SER A 1 161 ? -2.451 1.551 -29.816 1.00 89.38 161 SER A CA 1
ATOM 1151 C C . SER A 1 161 ? -2.277 0.996 -28.405 1.00 89.38 161 SER A C 1
ATOM 1153 O O . SER A 1 161 ? -1.971 1.723 -27.458 1.00 89.38 161 SER A O 1
ATOM 1155 N N . VAL A 1 162 ? -2.423 -0.328 -28.302 1.00 92.44 162 VAL A N 1
ATOM 1156 C CA . VAL A 1 162 ? -2.037 -1.135 -27.141 1.00 92.44 162 VAL A CA 1
ATOM 1157 C C . VAL A 1 162 ? -0.931 -2.088 -27.575 1.00 92.44 162 VAL A C 1
ATOM 1159 O O . VAL A 1 162 ? -1.080 -2.774 -28.588 1.00 92.44 162 VAL A O 1
ATOM 1162 N N . PHE A 1 163 ? 0.182 -2.129 -26.846 1.00 90.06 163 PHE A N 1
ATOM 1163 C CA . PHE A 1 163 ? 1.308 -2.999 -27.189 1.00 90.06 163 PHE A CA 1
ATOM 1164 C C . PHE A 1 163 ? 2.075 -3.487 -25.957 1.00 90.06 163 PHE A C 1
ATOM 1166 O O . PHE A 1 163 ? 2.101 -2.832 -24.917 1.00 90.06 163 PHE A O 1
ATOM 1173 N N . THR A 1 164 ? 2.732 -4.638 -26.089 1.00 89.19 164 THR A N 1
ATOM 1174 C CA . THR A 1 164 ? 3.667 -5.160 -25.084 1.00 89.19 164 THR A CA 1
ATOM 1175 C C . THR A 1 164 ? 5.052 -4.543 -25.306 1.00 89.19 164 THR A C 1
ATOM 1177 O O . THR A 1 164 ? 5.570 -4.625 -26.426 1.00 89.19 164 THR A O 1
ATOM 1180 N N . PRO A 1 165 ? 5.675 -3.922 -24.289 1.00 83.62 165 PRO A N 1
ATOM 1181 C CA . PRO A 1 165 ? 7.036 -3.407 -24.412 1.00 83.62 165 PRO A CA 1
ATOM 1182 C C . PRO A 1 165 ? 8.036 -4.543 -24.667 1.00 83.62 165 PRO A C 1
ATOM 1184 O O . PRO A 1 165 ? 7.992 -5.569 -23.993 1.00 83.62 165 PRO A O 1
ATOM 1187 N N . LYS A 1 166 ? 8.945 -4.366 -25.634 1.00 79.62 166 LYS A N 1
ATOM 1188 C CA . LYS A 1 166 ? 9.850 -5.437 -26.098 1.00 79.62 166 LYS A CA 1
ATOM 1189 C C . LYS A 1 166 ? 10.834 -5.932 -25.032 1.00 79.62 166 LYS A C 1
ATOM 1191 O O . LYS A 1 166 ? 11.186 -7.105 -25.057 1.00 79.62 166 LYS A O 1
ATOM 1196 N N . ASP A 1 167 ? 11.216 -5.069 -24.093 1.00 81.50 167 ASP A N 1
ATOM 1197 C CA . ASP A 1 167 ? 12.255 -5.345 -23.091 1.00 81.50 167 ASP A CA 1
ATOM 1198 C C . ASP A 1 167 ? 11.702 -5.435 -21.657 1.00 81.50 167 ASP A C 1
ATOM 1200 O O . ASP A 1 167 ? 12.435 -5.297 -20.678 1.00 81.50 167 ASP A O 1
ATOM 1204 N N . VAL A 1 168 ? 10.394 -5.674 -21.520 1.00 84.88 168 VAL A N 1
ATOM 1205 C CA . VAL A 1 168 ? 9.727 -5.838 -20.224 1.00 84.88 168 VAL A CA 1
ATOM 1206 C C . VAL A 1 168 ? 9.283 -7.297 -20.081 1.00 84.88 168 VAL A C 1
ATOM 1208 O O . VAL A 1 168 ? 8.317 -7.700 -20.729 1.00 84.88 168 VAL A O 1
ATOM 1211 N N . PRO A 1 169 ? 9.981 -8.116 -19.270 1.00 87.81 169 PRO A N 1
ATOM 1212 C CA . PRO A 1 169 ? 9.597 -9.505 -19.062 1.00 87.81 169 PRO A CA 1
ATOM 1213 C C . PRO A 1 169 ? 8.329 -9.603 -18.213 1.00 87.81 169 PRO A C 1
ATOM 1215 O O . PRO A 1 169 ? 8.002 -8.693 -17.447 1.00 87.81 169 PRO A O 1
ATOM 1218 N N . ASP A 1 170 ? 7.676 -10.762 -18.271 1.00 92.62 170 ASP A N 1
ATOM 1219 C CA . ASP A 1 170 ? 6.625 -11.089 -17.314 1.00 92.62 170 ASP A CA 1
ATOM 1220 C C . ASP A 1 170 ? 7.166 -11.032 -15.880 1.00 92.62 170 ASP A C 1
ATOM 1222 O O . ASP A 1 170 ? 8.192 -11.640 -15.543 1.00 92.62 170 ASP A O 1
ATOM 1226 N N . LEU A 1 171 ? 6.434 -10.342 -15.012 1.00 95.25 171 LEU A N 1
ATOM 1227 C CA . LEU A 1 171 ? 6.746 -10.250 -13.597 1.00 95.25 171 LEU A CA 1
ATOM 1228 C C . LEU A 1 171 ? 6.158 -11.461 -12.869 1.00 95.25 171 LEU A C 1
ATOM 1230 O O . LEU A 1 171 ? 4.950 -11.682 -12.884 1.00 95.25 171 LEU A O 1
ATOM 1234 N N . ARG A 1 172 ? 7.012 -12.238 -12.201 1.00 96.94 172 ARG A N 1
ATOM 1235 C CA . ARG A 1 172 ? 6.572 -13.262 -11.244 1.00 96.94 172 ARG A CA 1
ATOM 1236 C C . ARG A 1 172 ? 6.382 -12.630 -9.875 1.00 96.94 172 ARG A C 1
ATOM 1238 O O . ARG A 1 172 ? 7.293 -11.956 -9.390 1.00 96.94 172 ARG A O 1
ATOM 1245 N N . VAL A 1 173 ? 5.237 -12.884 -9.257 1.00 97.94 173 VAL A N 1
ATOM 1246 C CA . VAL A 1 173 ? 4.907 -12.414 -7.911 1.00 97.94 173 VAL A CA 1
ATOM 1247 C C . VAL A 1 173 ? 4.584 -13.640 -7.051 1.00 97.94 173 VAL A C 1
ATOM 1249 O O . VAL A 1 173 ? 3.511 -14.229 -7.216 1.00 97.94 173 VAL A O 1
ATOM 1252 N N . PRO A 1 174 ? 5.508 -14.070 -6.170 1.00 98.12 174 PRO A N 1
ATOM 1253 C CA . PRO A 1 174 ? 5.282 -15.202 -5.275 1.00 98.12 174 PRO A CA 1
ATOM 1254 C C . PRO A 1 174 ? 4.013 -15.049 -4.420 1.00 98.12 174 PRO A C 1
ATOM 1256 O O . PRO A 1 174 ? 3.515 -13.927 -4.267 1.00 98.12 174 PRO A O 1
ATOM 1259 N N . PRO A 1 175 ? 3.512 -16.144 -3.823 1.00 97.81 175 PRO A N 1
ATOM 1260 C CA . PRO A 1 175 ? 2.423 -16.084 -2.856 1.00 97.81 175 PRO A CA 1
ATOM 1261 C C . PRO A 1 175 ? 2.680 -15.047 -1.769 1.00 97.81 175 PRO A C 1
ATOM 1263 O O . PRO A 1 175 ? 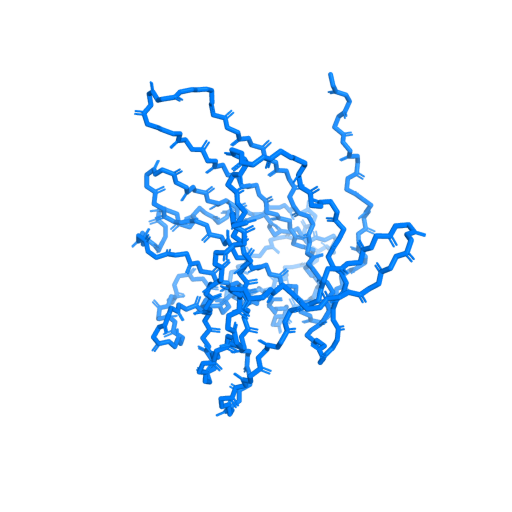3.803 -14.933 -1.271 1.00 97.81 175 PRO A O 1
ATOM 1266 N N . GLN A 1 176 ? 1.626 -14.333 -1.383 1.00 97.44 176 GLN A N 1
ATOM 1267 C CA . GLN A 1 176 ? 1.634 -13.413 -0.249 1.00 97.44 176 GLN A CA 1
ATOM 1268 C C . GLN A 1 176 ? 2.845 -12.466 -0.239 1.00 97.44 176 GLN A C 1
ATOM 1270 O O . GLN A 1 176 ? 3.492 -12.290 0.793 1.00 97.44 176 GLN A O 1
ATOM 1275 N N . SER A 1 177 ? 3.177 -11.856 -1.375 1.00 98.25 177 SER A N 1
ATOM 1276 C CA . SER A 1 177 ? 4.386 -11.040 -1.530 1.00 98.25 177 SER A CA 1
ATOM 1277 C C . SER A 1 177 ? 4.155 -9.798 -2.388 1.00 98.25 177 SER A C 1
ATOM 1279 O O . SER A 1 177 ? 3.082 -9.607 -2.962 1.00 98.25 177 SER A O 1
ATOM 1281 N N . THR A 1 178 ? 5.174 -8.945 -2.477 1.00 98.12 178 THR A N 1
ATOM 1282 C CA . THR A 1 178 ? 5.223 -7.842 -3.442 1.00 98.12 178 THR A CA 1
ATOM 1283 C C . THR A 1 178 ? 6.417 -7.991 -4.379 1.00 98.12 178 THR A C 1
ATOM 1285 O O . THR A 1 178 ? 7.485 -8.469 -3.988 1.00 98.12 178 THR A O 1
ATOM 1288 N N . ALA A 1 179 ? 6.261 -7.568 -5.627 1.00 97.25 179 ALA A N 1
ATOM 1289 C CA . ALA A 1 179 ? 7.334 -7.547 -6.609 1.00 97.25 179 ALA A CA 1
ATOM 1290 C C . ALA A 1 179 ? 7.298 -6.257 -7.427 1.00 97.25 179 ALA A C 1
ATOM 1292 O O . ALA A 1 179 ? 6.284 -5.566 -7.492 1.00 97.25 179 ALA A O 1
ATOM 1293 N N . LYS A 1 180 ? 8.426 -5.940 -8.068 1.00 94.88 180 LYS A N 1
ATOM 1294 C CA . LYS A 1 180 ? 8.567 -4.725 -8.870 1.00 94.88 180 LYS A CA 1
ATOM 1295 C C . LYS A 1 180 ? 9.041 -5.013 -10.271 1.00 94.88 180 LYS A C 1
ATOM 1297 O O . LYS A 1 180 ? 9.877 -5.893 -10.478 1.00 94.88 180 LYS A O 1
ATOM 1302 N N . LEU A 1 181 ? 8.613 -4.161 -11.187 1.00 92.19 181 LEU A N 1
ATOM 1303 C CA . LEU A 1 181 ? 9.083 -4.128 -12.558 1.00 92.19 181 LEU A CA 1
ATOM 1304 C C . LEU A 1 181 ? 9.535 -2.714 -12.922 1.00 92.19 181 LEU A C 1
ATOM 1306 O O . LEU A 1 181 ? 8.808 -1.743 -12.723 1.00 92.19 181 LEU A O 1
ATOM 1310 N N . ASN A 1 182 ? 10.757 -2.595 -13.437 1.00 89.00 182 ASN A N 1
ATOM 1311 C CA . ASN A 1 182 ? 11.259 -1.332 -13.965 1.00 89.00 182 ASN A CA 1
ATOM 1312 C C . ASN A 1 182 ? 10.719 -1.134 -15.388 1.00 89.00 182 ASN A C 1
ATOM 1314 O O . ASN A 1 182 ? 10.916 -1.994 -16.242 1.00 89.00 182 ASN A O 1
ATOM 1318 N N . LEU A 1 183 ? 10.061 -0.000 -15.620 1.00 85.81 183 LEU A N 1
ATOM 1319 C CA . LEU A 1 183 ? 9.448 0.396 -16.890 1.00 85.81 183 LEU A CA 1
ATOM 1320 C C . LEU A 1 183 ? 10.131 1.637 -17.498 1.00 85.81 183 LEU A C 1
ATOM 1322 O O . LEU A 1 183 ? 9.528 2.361 -18.284 1.00 85.81 183 LEU A O 1
ATOM 1326 N N . SER A 1 184 ? 11.360 1.948 -17.080 1.00 78.31 184 SER A N 1
ATOM 1327 C CA . SER A 1 184 ? 12.094 3.147 -17.526 1.00 78.31 184 SER A CA 1
ATOM 1328 C C . SER A 1 184 ? 12.796 2.967 -18.883 1.00 78.31 184 SER A C 1
ATOM 1330 O O . SER A 1 184 ? 13.570 3.837 -19.268 1.00 78.31 184 SER A O 1
ATOM 1332 N N . GLY A 1 185 ? 12.580 1.829 -19.555 1.00 63.66 185 GLY A N 1
ATOM 1333 C CA . GLY A 1 185 ? 13.108 1.541 -20.894 1.00 63.66 185 GLY A CA 1
ATOM 1334 C C . GLY A 1 185 ? 12.312 2.178 -22.024 1.00 63.66 185 GLY A C 1
ATOM 1335 O O . GLY A 1 185 ? 11.244 2.775 -21.750 1.00 63.66 185 GLY A O 1
#